Protein AF-K5X0T1-F1 (afdb_monomer_lite)

pLDDT: mean 80.77, std 14.79, range [37.81, 95.75]

Radius of gyration: 26.35 Å; chains: 1; bounding box: 49×52×93 Å

Organism: Agaricus bisporus var. burnettii (strain JB137-S8 / ATCC MYA-4627 / FGSC 10392) (NCBI:txid597362)

Foldseek 3Di:
DAFDKDKAKFWAFWDFDPPDDPVDPDPPTDTDIDIDIDIDFDKFADWDWDWDAPDPPDPVRTDIDIDQPPFWFKKKWFDDPDDLAQDLIDIDTDDPVCQPPPGIDIDTDRIDTQHRHHPPDPDLDLDADPLSCQLNSLSCCLRPPQRPDPPRPDNLNCPVPPVNSVVLNVLCVVPVPCSSVVSSVVSSCVSSCVRHVDDPDPDPPPDDDDPPDPPDDVVVCVVVVVVCVVCVVVVVVVVVD

Structure (mmCIF, N/CA/C/O backbone):
data_AF-K5X0T1-F1
#
_entry.id   AF-K5X0T1-F1
#
loop_
_atom_site.group_PDB
_atom_site.id
_atom_site.type_symbol
_atom_site.label_atom_id
_atom_site.label_alt_id
_atom_site.label_comp_id
_atom_site.label_asym_id
_atom_site.label_entity_id
_atom_site.label_seq_id
_atom_site.pdbx_PDB_ins_code
_atom_site.Cartn_x
_atom_site.Cartn_y
_atom_site.Cartn_z
_atom_site.occupancy
_atom_site.B_iso_or_equiv
_atom_site.auth_seq_id
_atom_site.auth_comp_id
_atom_site.auth_asym_id
_atom_site.auth_atom_id
_atom_site.pdbx_PDB_model_num
ATOM 1 N N . SER A 1 1 ? -2.721 -3.897 22.014 1.00 58.38 1 SER A N 1
ATOM 2 C CA . SER A 1 1 ? -3.205 -4.152 20.645 1.00 58.38 1 SER A CA 1
ATOM 3 C C . SER A 1 1 ? -2.016 -4.559 19.796 1.00 58.38 1 SER A C 1
ATOM 5 O O . SER A 1 1 ? -1.003 -3.870 19.855 1.00 58.38 1 SER A O 1
ATOM 7 N N . ASN A 1 2 ? -2.105 -5.685 19.087 1.00 79.19 2 ASN A N 1
ATOM 8 C CA . ASN A 1 2 ? -1.058 -6.154 18.178 1.00 79.19 2 ASN A CA 1
ATOM 9 C C . ASN A 1 2 ? -1.381 -5.627 16.779 1.00 79.19 2 ASN A C 1
ATOM 11 O O . ASN A 1 2 ? -2.339 -6.089 16.171 1.00 79.19 2 ASN A O 1
ATOM 15 N N . ILE A 1 3 ? -0.631 -4.636 16.300 1.00 89.19 3 ILE A N 1
ATOM 16 C CA . ILE A 1 3 ? -0.847 -4.010 14.988 1.00 89.19 3 ILE A CA 1
ATOM 17 C C . ILE A 1 3 ? -0.139 -4.834 13.911 1.00 89.19 3 ILE A C 1
ATOM 19 O O . ILE A 1 3 ? 1.010 -5.233 14.101 1.00 89.19 3 ILE A O 1
ATOM 23 N N . HIS A 1 4 ? -0.794 -5.052 12.771 1.00 89.12 4 HIS A N 1
ATOM 24 C CA . HIS A 1 4 ? -0.149 -5.671 11.619 1.00 89.12 4 HIS A CA 1
ATOM 25 C C . HIS A 1 4 ? 0.885 -4.722 11.000 1.00 89.12 4 HIS A C 1
ATOM 27 O O . HIS A 1 4 ? 0.549 -3.608 10.583 1.00 89.12 4 HIS A O 1
ATOM 33 N N . VAL A 1 5 ? 2.131 -5.188 10.893 1.00 90.69 5 VAL A N 1
ATOM 34 C CA . VAL A 1 5 ? 3.211 -4.507 10.172 1.00 90.69 5 VAL A CA 1
ATOM 35 C C . VAL A 1 5 ? 3.898 -5.516 9.259 1.00 90.69 5 VAL A C 1
ATOM 37 O O . VAL A 1 5 ? 4.372 -6.550 9.721 1.00 90.69 5 VAL A O 1
ATOM 40 N N . SER A 1 6 ? 3.973 -5.198 7.970 1.00 88.62 6 SER A N 1
ATOM 41 C CA . SER A 1 6 ? 4.730 -5.960 6.977 1.00 88.62 6 SER A CA 1
ATOM 42 C C . SER A 1 6 ? 5.966 -5.184 6.551 1.00 88.62 6 SER A C 1
ATOM 44 O O . SER A 1 6 ? 5.871 -3.997 6.239 1.00 88.62 6 SER A O 1
ATOM 46 N N . CYS A 1 7 ? 7.112 -5.858 6.511 1.00 89.50 7 CYS A N 1
ATOM 47 C CA . CYS A 1 7 ? 8.393 -5.257 6.160 1.00 89.50 7 CYS A CA 1
ATOM 48 C C . CYS A 1 7 ? 9.018 -5.966 4.961 1.00 89.50 7 CYS A C 1
ATOM 50 O O . CYS A 1 7 ? 8.904 -7.182 4.826 1.00 89.50 7 CYS A O 1
ATOM 52 N N . GLY A 1 8 ? 9.762 -5.227 4.145 1.00 86.75 8 GLY A N 1
ATOM 53 C CA . GLY A 1 8 ? 10.592 -5.833 3.112 1.00 86.75 8 GLY A CA 1
ATOM 54 C C . GLY A 1 8 ? 11.294 -4.826 2.214 1.00 86.75 8 GLY A C 1
ATOM 55 O O . GLY A 1 8 ? 11.051 -3.618 2.275 1.00 86.75 8 GLY A O 1
ATOM 56 N N . ALA A 1 9 ? 12.196 -5.348 1.387 1.00 87.69 9 ALA A N 1
ATOM 57 C CA . ALA A 1 9 ? 12.948 -4.562 0.422 1.00 87.69 9 ALA 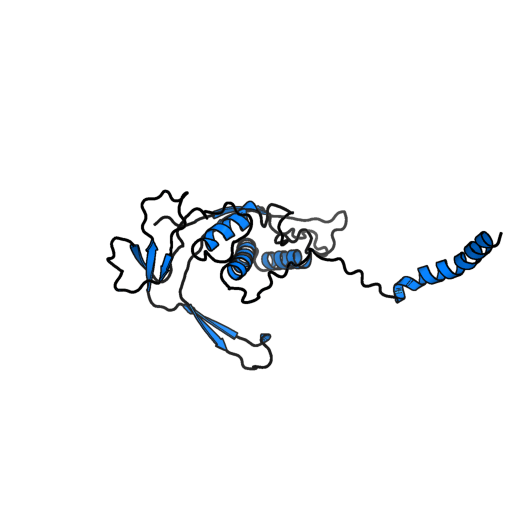A CA 1
ATOM 58 C C . ALA A 1 9 ? 12.151 -4.361 -0.874 1.00 87.69 9 ALA A C 1
ATOM 60 O O . ALA A 1 9 ? 11.362 -5.207 -1.296 1.00 87.69 9 ALA A O 1
ATOM 61 N N . PHE A 1 10 ? 12.361 -3.220 -1.514 1.00 86.88 10 PHE A N 1
ATOM 62 C CA . PHE A 1 10 ? 11.782 -2.816 -2.781 1.00 86.88 10 PHE A CA 1
ATOM 63 C C . PHE A 1 10 ? 12.899 -2.401 -3.721 1.00 86.88 10 PHE A C 1
ATOM 65 O O . PHE A 1 10 ? 13.607 -1.445 -3.421 1.00 86.88 10 PHE A O 1
ATOM 72 N N . LEU A 1 11 ? 13.037 -3.083 -4.853 1.00 87.69 11 LEU A N 1
ATOM 73 C CA . LEU A 1 11 ? 13.839 -2.562 -5.950 1.00 87.69 11 LEU A CA 1
ATOM 74 C C . LEU A 1 11 ? 12.947 -1.637 -6.780 1.00 87.69 11 LEU A C 1
ATOM 76 O O . LEU A 1 11 ? 11.946 -2.086 -7.338 1.00 87.69 11 LEU A O 1
ATOM 80 N N . GLY A 1 12 ? 13.280 -0.350 -6.808 1.00 88.44 12 GLY A N 1
ATOM 81 C CA . GLY A 1 12 ? 12.523 0.655 -7.543 1.00 88.44 12 GLY A CA 1
ATOM 82 C C . GLY A 1 12 ? 12.591 0.485 -9.068 1.00 88.44 12 GLY A C 1
ATOM 83 O O . GLY A 1 12 ? 13.411 -0.286 -9.583 1.00 88.44 12 GLY A O 1
ATOM 84 N N . PRO A 1 13 ? 11.744 1.215 -9.818 1.00 90.75 13 PRO A N 1
ATOM 85 C CA . PRO A 1 13 ? 11.809 1.207 -11.274 1.00 90.75 13 PRO A CA 1
ATOM 86 C C . PRO A 1 13 ? 13.174 1.730 -11.759 1.00 90.75 13 PRO A C 1
ATOM 88 O O . PRO A 1 13 ? 13.758 2.604 -11.113 1.00 90.75 13 PRO A O 1
ATOM 91 N N . PRO A 1 14 ? 13.697 1.222 -12.886 1.00 90.25 14 PRO A N 1
ATOM 92 C CA . PRO A 1 14 ? 14.941 1.722 -13.459 1.00 90.25 14 PRO A CA 1
ATOM 93 C C . PRO A 1 14 ? 14.752 3.146 -13.967 1.00 90.25 14 PRO A C 1
ATOM 95 O O . PRO A 1 14 ? 13.847 3.409 -14.753 1.00 90.25 14 PRO A O 1
ATOM 98 N N . LEU A 1 15 ? 15.615 4.057 -13.530 1.00 90.88 15 LEU A N 1
ATOM 99 C CA . LEU A 1 15 ? 15.639 5.446 -13.971 1.00 90.88 15 LEU A CA 1
ATOM 100 C C . LEU A 1 15 ? 16.815 5.667 -14.912 1.00 90.88 15 LEU A C 1
ATOM 102 O O . LEU A 1 15 ? 17.941 5.238 -14.635 1.00 90.88 15 LEU A O 1
ATOM 106 N N . ARG A 1 16 ? 16.550 6.350 -16.022 1.00 89.94 16 ARG A N 1
ATOM 107 C CA . ARG A 1 16 ? 17.576 6.717 -16.993 1.00 89.94 16 ARG A CA 1
ATOM 108 C C . ARG A 1 16 ? 18.466 7.813 -16.401 1.00 89.94 16 ARG A C 1
ATOM 110 O O . ARG A 1 16 ? 17.958 8.773 -15.831 1.00 89.94 16 ARG A O 1
ATOM 117 N N . THR A 1 17 ? 19.789 7.674 -16.516 1.00 90.19 17 THR A N 1
ATOM 118 C CA . THR A 1 17 ? 20.753 8.619 -15.899 1.00 90.19 17 THR A CA 1
ATOM 119 C C . THR A 1 17 ? 21.660 9.350 -16.886 1.00 90.19 17 THR A C 1
ATOM 121 O O . THR A 1 17 ? 22.347 10.289 -16.498 1.00 90.19 17 THR A O 1
ATOM 124 N N . ASP A 1 18 ? 21.661 8.959 -18.157 1.00 89.38 18 ASP A N 1
ATOM 125 C CA . ASP A 1 18 ? 22.456 9.581 -19.227 1.00 89.38 18 ASP A CA 1
ATOM 126 C C . ASP A 1 18 ? 21.664 10.610 -20.063 1.00 89.38 18 ASP A C 1
ATOM 128 O O . ASP A 1 18 ? 22.192 11.136 -21.039 1.00 89.38 18 ASP A O 1
ATOM 132 N N . GLY A 1 19 ? 20.410 10.900 -19.697 1.00 84.31 19 GLY A N 1
ATOM 133 C CA . GLY A 1 19 ? 19.535 11.827 -20.424 1.00 84.31 19 GLY A CA 1
ATOM 134 C C . GLY A 1 19 ? 18.948 11.279 -21.730 1.00 84.31 19 GLY A C 1
ATOM 135 O O . GLY A 1 19 ? 18.294 12.035 -22.445 1.00 84.31 19 GLY A O 1
ATOM 136 N N . GLY A 1 20 ? 19.170 9.998 -22.044 1.00 85.44 20 GLY A N 1
ATOM 137 C CA . GLY A 1 20 ? 18.526 9.317 -23.167 1.00 85.44 20 GLY A CA 1
ATOM 138 C C . GLY A 1 20 ? 17.026 9.090 -22.951 1.00 85.44 20 GLY A C 1
ATOM 139 O O . GLY A 1 20 ? 16.480 9.384 -21.887 1.00 85.44 20 GLY A O 1
ATOM 140 N N . ASP A 1 21 ? 16.361 8.538 -23.964 1.00 84.88 21 ASP A N 1
ATOM 141 C CA . ASP A 1 21 ? 14.945 8.184 -23.873 1.00 84.88 21 ASP A CA 1
ATOM 142 C C . ASP A 1 21 ? 14.734 7.059 -22.827 1.00 84.88 21 ASP A C 1
ATOM 144 O O . ASP A 1 21 ? 15.377 6.007 -22.926 1.00 84.88 21 ASP A O 1
ATOM 148 N N . PRO A 1 22 ? 13.860 7.243 -21.813 1.00 82.25 22 PRO A N 1
ATOM 149 C CA . PRO A 1 22 ? 13.489 6.190 -20.866 1.00 82.25 22 PRO A CA 1
ATOM 150 C C . PRO A 1 22 ? 12.803 4.963 -21.493 1.00 82.25 22 PRO A C 1
ATOM 152 O O . PRO A 1 22 ? 12.641 3.952 -20.807 1.00 82.25 22 PRO A O 1
ATOM 155 N N . GLU A 1 23 ? 12.377 5.031 -22.754 1.00 79.81 23 GLU A N 1
ATOM 156 C CA . GLU A 1 23 ? 11.800 3.902 -23.496 1.00 79.81 23 GLU A CA 1
ATOM 157 C C . GLU A 1 23 ? 12.841 3.145 -24.336 1.00 79.81 23 GLU A C 1
ATOM 159 O O . GLU A 1 23 ? 12.628 1.983 -24.689 1.00 79.81 23 GLU A O 1
ATOM 164 N N . ASP A 1 24 ? 13.997 3.755 -24.599 1.00 83.00 24 ASP A N 1
ATOM 165 C CA . ASP A 1 24 ? 15.075 3.136 -25.364 1.00 83.00 24 ASP A CA 1
ATOM 166 C C . ASP A 1 24 ? 15.959 2.262 -24.463 1.00 83.00 24 ASP A C 1
ATOM 168 O O . ASP A 1 24 ? 16.646 2.754 -23.571 1.00 83.00 24 ASP A O 1
ATOM 172 N N . LEU A 1 25 ? 15.984 0.952 -24.706 1.00 79.06 25 LEU A N 1
ATOM 173 C CA . LEU A 1 25 ? 16.819 -0.014 -23.976 1.00 79.06 25 LEU A CA 1
ATOM 174 C C . LEU A 1 25 ? 18.123 -0.363 -24.717 1.00 79.06 25 LEU A C 1
ATOM 176 O O . LEU A 1 25 ? 18.697 -1.425 -24.480 1.00 79.06 25 LEU A O 1
ATOM 180 N N . SER A 1 26 ? 18.582 0.509 -25.617 1.00 81.06 26 SER A N 1
ATOM 181 C CA . SER A 1 26 ? 19.802 0.332 -26.408 1.00 81.06 26 SER A CA 1
ATOM 182 C C . SER A 1 26 ? 21.044 -0.030 -25.581 1.00 81.06 26 SER A C 1
ATOM 184 O O . SER A 1 26 ? 21.221 0.376 -24.423 1.00 81.06 26 SER A O 1
ATOM 186 N N . GLU A 1 27 ? 21.939 -0.809 -26.194 1.00 78.12 27 GLU A N 1
ATOM 187 C CA . GLU A 1 27 ? 23.244 -1.130 -25.617 1.00 78.12 27 GLU A CA 1
ATOM 188 C C . GLU A 1 27 ? 24.053 0.151 -25.358 1.00 78.12 27 GLU A C 1
ATOM 190 O O . GLU A 1 27 ? 24.100 1.062 -26.181 1.00 78.12 27 GLU A O 1
ATOM 195 N N . GLY A 1 28 ? 24.692 0.227 -24.187 1.00 81.75 28 GLY A N 1
ATOM 196 C CA . GLY A 1 28 ? 25.427 1.418 -23.738 1.00 81.75 28 GLY A CA 1
ATOM 197 C C . GLY A 1 28 ? 24.602 2.402 -22.902 1.00 81.75 28 GLY A C 1
ATOM 198 O O . GLY A 1 28 ? 25.167 3.351 -22.354 1.00 81.75 28 GLY A O 1
ATOM 199 N N . SER A 1 29 ? 23.301 2.153 -22.743 1.00 87.81 29 SER A N 1
ATOM 200 C CA . SER A 1 29 ? 22.430 2.925 -21.861 1.00 87.81 29 SER A CA 1
ATOM 201 C C . SER A 1 29 ? 22.820 2.851 -20.382 1.00 87.81 29 SER A C 1
ATOM 203 O O . SER A 1 29 ? 23.222 1.801 -19.873 1.00 87.81 29 SER A O 1
ATOM 205 N N . ARG A 1 30 ? 22.677 3.972 -19.659 1.00 90.00 30 ARG A N 1
ATOM 206 C CA . ARG A 1 30 ? 22.948 4.033 -18.212 1.00 90.00 30 ARG A CA 1
ATOM 207 C C . ARG A 1 30 ? 21.679 4.166 -17.387 1.00 90.00 30 ARG A C 1
ATOM 209 O O . ARG A 1 30 ? 20.938 5.148 -17.486 1.00 90.00 30 ARG A O 1
ATOM 216 N N . TRP A 1 31 ? 21.512 3.221 -16.470 1.00 90.94 31 TRP A N 1
ATOM 217 C CA . TRP A 1 31 ? 20.348 3.109 -15.601 1.00 90.94 31 TRP A CA 1
ATOM 218 C C . TRP A 1 31 ? 20.754 3.071 -14.136 1.00 90.94 31 TRP A C 1
ATOM 220 O O . TRP A 1 31 ? 21.809 2.548 -13.778 1.00 90.94 31 TRP A O 1
ATOM 230 N N . ARG A 1 32 ? 19.881 3.598 -13.281 1.00 90.44 32 ARG A N 1
ATOM 231 C CA . ARG A 1 32 ? 19.983 3.500 -11.828 1.00 90.44 32 ARG A CA 1
ATOM 232 C C . ARG A 1 32 ? 18.709 2.880 -11.272 1.00 90.44 32 ARG A C 1
ATOM 234 O O . ARG A 1 32 ? 17.613 3.243 -11.685 1.00 90.44 32 ARG A O 1
ATOM 241 N N . GLN A 1 33 ? 18.864 1.988 -10.302 1.00 90.62 33 GLN A N 1
ATOM 242 C CA . GLN A 1 33 ? 17.771 1.482 -9.479 1.00 90.62 33 GLN A CA 1
ATOM 243 C C . GLN A 1 33 ? 18.150 1.603 -8.013 1.00 90.62 33 GLN A C 1
ATOM 245 O O . GLN A 1 33 ? 19.269 1.268 -7.628 1.00 90.62 33 GLN A O 1
ATOM 250 N N . ASP A 1 34 ? 17.200 2.059 -7.207 1.00 90.00 34 ASP A N 1
ATOM 251 C CA . ASP A 1 34 ? 17.380 2.208 -5.771 1.00 90.00 34 ASP A CA 1
ATOM 252 C C . ASP A 1 34 ? 16.681 1.069 -5.022 1.00 90.00 34 ASP A C 1
ATOM 254 O O . ASP A 1 34 ? 15.599 0.611 -5.408 1.00 90.00 34 ASP A O 1
ATOM 258 N N . ILE A 1 35 ? 17.307 0.615 -3.935 1.00 90.12 35 ILE A N 1
ATOM 259 C CA . ILE A 1 35 ? 16.726 -0.362 -3.014 1.00 90.12 35 ILE A CA 1
ATOM 260 C C . ILE A 1 35 ? 16.177 0.387 -1.800 1.00 90.12 35 ILE A C 1
ATOM 262 O O . ILE A 1 35 ? 16.917 1.064 -1.091 1.00 90.12 35 ILE A O 1
ATOM 266 N N . HIS A 1 36 ? 14.885 0.217 -1.529 1.00 89.06 36 HIS A N 1
ATOM 267 C CA . HIS A 1 36 ? 14.195 0.816 -0.390 1.00 89.06 36 HIS A CA 1
ATOM 268 C C . HIS A 1 36 ? 13.707 -0.261 0.568 1.00 89.06 36 HIS A C 1
ATOM 270 O O . HIS A 1 36 ? 13.031 -1.199 0.156 1.00 89.06 36 HIS A O 1
ATOM 276 N N . VAL A 1 37 ? 14.003 -0.119 1.856 1.00 90.19 37 VAL A N 1
ATOM 277 C CA . VAL A 1 37 ? 13.429 -0.979 2.897 1.00 90.19 37 VAL A CA 1
ATOM 278 C C . VAL A 1 37 ? 12.236 -0.254 3.503 1.00 90.19 37 VAL A C 1
ATOM 280 O O . VAL A 1 37 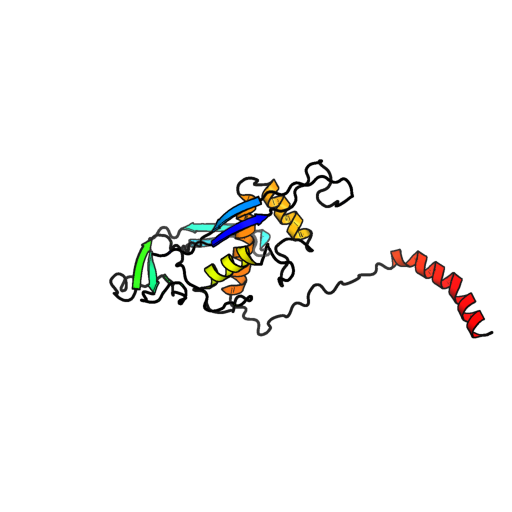? 12.374 0.860 4.007 1.00 90.19 37 VAL A O 1
ATOM 283 N N . CYS A 1 38 ? 11.059 -0.869 3.427 1.00 88.69 38 CYS A N 1
ATOM 284 C CA . CYS A 1 38 ? 9.806 -0.270 3.875 1.00 88.69 38 CYS A CA 1
ATOM 285 C C . CYS A 1 38 ? 9.152 -1.118 4.967 1.00 88.69 38 CYS A C 1
ATOM 287 O O . CYS A 1 38 ? 9.294 -2.341 4.984 1.00 88.69 38 CYS A O 1
ATOM 289 N N . ALA A 1 39 ? 8.412 -0.446 5.848 1.00 91.38 39 ALA A N 1
ATOM 290 C CA . ALA A 1 39 ? 7.472 -1.048 6.782 1.00 91.38 39 ALA A CA 1
ATOM 291 C C . ALA A 1 39 ? 6.089 -0.450 6.510 1.00 91.38 39 ALA A C 1
ATOM 293 O O . ALA A 1 39 ? 5.930 0.772 6.478 1.00 91.38 39 ALA A O 1
ATOM 294 N N . SER A 1 40 ? 5.097 -1.305 6.297 1.00 92.44 40 SER A N 1
ATOM 295 C CA . SER A 1 40 ? 3.737 -0.911 5.945 1.00 92.44 40 SER A CA 1
ATOM 296 C C . SER A 1 40 ? 2.741 -1.454 6.953 1.00 92.44 40 SER A C 1
ATOM 298 O O . SER A 1 40 ? 2.850 -2.586 7.419 1.00 92.44 40 SER A O 1
ATOM 300 N N . THR A 1 41 ? 1.735 -0.643 7.252 1.00 93.00 41 THR A N 1
ATOM 301 C CA . THR A 1 41 ? 0.585 -1.010 8.075 1.00 93.00 41 THR A CA 1
ATOM 302 C C . THR A 1 41 ? -0.679 -0.456 7.431 1.00 93.00 41 THR A C 1
ATOM 304 O O . THR A 1 41 ? -0.612 0.411 6.556 1.00 93.00 41 THR A O 1
ATOM 307 N N . THR A 1 42 ? -1.835 -0.940 7.868 1.00 93.25 42 THR A N 1
ATOM 308 C CA . THR A 1 42 ? -3.128 -0.460 7.387 1.00 93.25 42 THR A CA 1
ATOM 309 C C . THR A 1 42 ? -3.861 0.237 8.520 1.00 93.25 42 THR A C 1
ATOM 311 O O . THR A 1 42 ? -4.006 -0.310 9.614 1.00 93.25 42 THR A O 1
ATOM 314 N N . ARG A 1 43 ? -4.347 1.449 8.244 1.00 93.75 43 ARG A N 1
ATOM 315 C CA . ARG A 1 43 ? -5.207 2.217 9.144 1.00 93.75 43 ARG A CA 1
ATOM 316 C C . ARG A 1 43 ? -6.588 2.363 8.516 1.00 93.75 43 ARG A C 1
ATOM 318 O O . ARG A 1 43 ? -6.718 2.947 7.444 1.00 93.75 43 ARG A O 1
ATOM 325 N N . SER A 1 44 ? -7.611 1.872 9.202 1.00 91.88 44 SER A N 1
ATOM 326 C CA . SER A 1 44 ? -9.008 2.146 8.878 1.00 91.88 44 SER A CA 1
ATOM 327 C C . SER A 1 44 ? -9.428 3.498 9.450 1.00 91.88 44 SER A C 1
ATOM 329 O O . SER A 1 44 ? -9.023 3.875 10.551 1.00 91.88 44 SER A O 1
ATOM 331 N N . SER A 1 45 ? -10.223 4.250 8.695 1.00 92.25 45 SER A N 1
ATOM 332 C CA . SER A 1 45 ? -10.799 5.525 9.128 1.00 92.25 45 SER A CA 1
ATOM 333 C C . SER A 1 45 ? -12.124 5.768 8.416 1.00 92.25 45 SER A C 1
ATOM 335 O O . SER A 1 45 ? -12.352 5.235 7.330 1.00 92.25 45 SER A O 1
ATOM 337 N N . ILE A 1 46 ? -12.992 6.578 9.021 1.00 89.62 46 ILE A N 1
ATOM 338 C CA . ILE A 1 46 ? -14.271 6.961 8.420 1.00 89.62 46 ILE A CA 1
ATOM 339 C C . ILE A 1 46 ? -14.125 8.350 7.807 1.00 89.62 46 ILE A C 1
ATOM 341 O O . ILE A 1 46 ? -13.693 9.302 8.463 1.00 89.62 46 ILE A O 1
ATOM 345 N N . GLN A 1 47 ? -14.488 8.461 6.534 1.00 89.44 47 GLN A N 1
ATOM 346 C CA . GLN A 1 47 ? -14.420 9.703 5.775 1.00 89.44 47 GLN A CA 1
ATOM 347 C C . GLN A 1 47 ? -15.733 9.933 5.037 1.00 89.44 47 GLN A C 1
ATOM 349 O O . GLN A 1 47 ? -16.325 9.001 4.496 1.00 89.44 47 GLN A O 1
ATOM 354 N N . THR A 1 48 ? -16.150 11.193 4.972 1.00 88.94 48 THR A N 1
ATOM 355 C CA . THR A 1 48 ? -17.222 11.635 4.086 1.00 88.94 48 THR A CA 1
ATOM 356 C C . THR A 1 48 ? -16.600 12.036 2.758 1.00 88.94 48 THR A C 1
ATOM 358 O O . THR A 1 48 ? -15.752 12.933 2.704 1.00 88.94 48 THR A O 1
ATOM 361 N N . ILE A 1 49 ? -17.014 11.362 1.686 1.00 90.25 49 ILE A N 1
ATOM 362 C CA . ILE A 1 49 ? -16.591 11.669 0.321 1.00 90.25 49 ILE A CA 1
ATOM 363 C C . ILE A 1 49 ? -17.729 12.420 -0.363 1.00 90.25 49 ILE A C 1
ATOM 365 O O . ILE A 1 49 ? -18.843 11.915 -0.474 1.00 90.25 49 ILE A O 1
ATOM 369 N N . THR A 1 50 ? -17.450 13.638 -0.812 1.00 89.88 50 THR A N 1
ATOM 370 C CA . THR A 1 50 ? -18.377 14.448 -1.599 1.00 89.88 50 THR A CA 1
ATOM 371 C C . THR A 1 50 ? -17.921 14.449 -3.045 1.00 89.88 50 THR A C 1
ATOM 373 O O . THR A 1 50 ? -16.804 14.868 -3.354 1.00 89.88 50 THR A O 1
ATOM 376 N N . PHE A 1 51 ? -18.809 13.990 -3.917 1.00 90.06 51 PHE A N 1
ATOM 377 C CA . PHE A 1 51 ? -18.639 14.017 -5.358 1.00 90.06 51 PHE A CA 1
ATOM 378 C C . PHE A 1 51 ? -19.348 15.255 -5.900 1.00 90.06 51 PHE A C 1
ATOM 380 O O . PHE A 1 51 ? -20.537 15.445 -5.644 1.00 90.06 51 PHE A O 1
ATOM 387 N N . SER A 1 52 ? -18.633 16.108 -6.624 1.00 89.06 52 SER A N 1
ATOM 388 C CA . SER A 1 52 ? -19.222 17.252 -7.317 1.00 89.06 52 SER A CA 1
ATOM 389 C C . SER A 1 52 ? -18.796 17.248 -8.776 1.00 89.06 52 SER A C 1
ATOM 391 O O . SER A 1 52 ? -17.640 16.992 -9.093 1.00 89.06 52 SER A O 1
ATOM 393 N N . SER A 1 53 ? -19.730 17.517 -9.682 1.00 87.19 53 SER A N 1
ATOM 394 C CA . SER A 1 53 ? -19.413 17.709 -11.093 1.00 87.19 53 SER A CA 1
ATOM 395 C C . SER A 1 53 ? -20.203 18.884 -11.639 1.00 87.19 53 SER A C 1
ATOM 397 O O . SER A 1 53 ? -21.373 19.059 -11.305 1.00 87.19 53 SER A O 1
ATOM 399 N N . ASN A 1 54 ? -19.548 19.670 -12.489 1.00 82.94 54 ASN A N 1
ATOM 400 C CA . ASN A 1 54 ? -20.198 20.726 -13.265 1.00 82.94 54 ASN A CA 1
ATOM 401 C C . ASN A 1 54 ? -20.810 20.179 -14.564 1.00 82.94 54 ASN A C 1
ATOM 403 O O . ASN A 1 54 ? -21.555 20.885 -15.233 1.00 82.94 54 ASN A O 1
ATOM 407 N N . ASP A 1 55 ? -20.471 18.941 -14.922 1.00 79.56 55 ASP A N 1
ATOM 408 C CA . ASP A 1 55 ? -20.889 18.275 -16.146 1.00 79.56 55 ASP A CA 1
ATOM 409 C C . ASP A 1 55 ? -21.124 16.788 -15.856 1.00 79.56 55 ASP A C 1
ATOM 411 O O . ASP A 1 55 ? -20.223 16.062 -15.433 1.00 79.56 55 ASP A O 1
ATOM 415 N N . LEU A 1 56 ? -22.359 16.334 -16.042 1.00 75.81 56 LEU A N 1
ATOM 416 C CA . LEU A 1 56 ? -22.756 14.950 -15.776 1.00 75.81 56 LEU A CA 1
ATOM 417 C C . LEU A 1 56 ? -22.410 14.004 -16.935 1.00 75.81 56 LEU A C 1
ATOM 419 O O . LEU A 1 56 ? -22.550 12.794 -16.782 1.00 75.81 56 LEU A O 1
ATOM 423 N N . SER A 1 57 ? -21.972 14.532 -18.083 1.00 79.31 57 SER A N 1
ATOM 424 C CA . SER A 1 57 ? -21.696 13.737 -19.283 1.00 79.31 57 SER A CA 1
ATOM 425 C C . SER A 1 57 ? -20.324 13.055 -19.273 1.00 79.31 57 SER A C 1
ATOM 427 O O . SER A 1 57 ? -20.130 12.078 -19.995 1.00 79.31 57 SER A O 1
ATOM 429 N N . ASN A 1 58 ? -19.381 13.517 -18.440 1.00 74.12 58 ASN A N 1
ATOM 430 C CA . ASN A 1 58 ? -18.031 12.959 -18.368 1.00 74.12 58 ASN A CA 1
ATOM 431 C C . ASN A 1 58 ? -17.510 12.872 -16.922 1.00 74.12 58 ASN A C 1
ATOM 433 O O . ASN A 1 58 ? -17.457 13.860 -16.189 1.00 74.12 58 ASN A O 1
ATOM 437 N N . ILE A 1 59 ? -17.039 11.682 -16.539 1.00 78.75 59 ILE A N 1
ATOM 438 C CA . ILE A 1 59 ? -16.455 11.401 -15.222 1.00 78.75 59 ILE A CA 1
ATOM 439 C C . ILE A 1 59 ? -15.124 12.129 -14.978 1.00 78.75 59 ILE A C 1
ATOM 441 O O . ILE A 1 59 ? -14.734 12.320 -13.831 1.00 78.75 59 ILE A O 1
ATOM 445 N N . GLN A 1 60 ? -14.435 12.587 -16.028 1.00 78.25 60 GLN A N 1
ATOM 446 C CA . GLN A 1 60 ? -13.189 13.354 -15.904 1.00 78.25 60 GLN A CA 1
ATOM 447 C C . GLN A 1 60 ? -13.386 14.695 -15.179 1.00 78.25 60 GLN A C 1
ATOM 449 O O . GLN A 1 60 ? -12.452 15.199 -14.562 1.00 78.25 60 GLN A O 1
ATOM 454 N N . ASN A 1 61 ? -14.605 15.246 -15.201 1.00 79.44 61 ASN A N 1
ATOM 455 C CA . ASN A 1 61 ? -14.949 16.489 -14.508 1.00 79.44 61 ASN A CA 1
ATOM 456 C C . ASN A 1 61 ? -15.403 16.269 -13.052 1.00 79.44 61 ASN A C 1
ATOM 458 O O . ASN A 1 61 ? -15.735 17.233 -12.355 1.00 79.44 61 ASN A O 1
ATOM 462 N N . LEU A 1 62 ? -15.394 15.018 -12.576 1.00 85.62 62 LEU A N 1
ATOM 463 C CA . LEU A 1 62 ? -15.765 14.659 -11.214 1.00 85.62 62 LEU A CA 1
ATOM 464 C C . LEU A 1 62 ? -14.694 15.131 -10.225 1.00 85.62 62 LEU A C 1
ATOM 466 O O . LEU A 1 62 ? -13.573 14.625 -10.175 1.00 85.62 62 LEU A O 1
ATOM 470 N N . ARG A 1 63 ? -15.060 16.087 -9.381 1.00 85.81 63 ARG A N 1
ATOM 471 C CA . ARG A 1 63 ? -14.250 16.550 -8.259 1.00 85.81 63 ARG A CA 1
ATOM 472 C C . ARG A 1 63 ? -14.611 15.746 -7.020 1.00 85.81 63 ARG A C 1
ATOM 474 O O . ARG A 1 63 ? -15.778 15.632 -6.649 1.00 85.81 63 ARG A O 1
ATOM 481 N N . LEU A 1 64 ? -13.589 15.210 -6.360 1.00 88.00 64 LEU A N 1
ATOM 482 C CA . LEU A 1 64 ? -13.734 14.515 -5.087 1.00 88.00 64 LEU A CA 1
ATOM 483 C C . LEU A 1 64 ? -13.206 15.395 -3.959 1.00 88.00 64 LEU A C 1
ATOM 485 O O . LEU A 1 64 ? -12.040 15.783 -3.957 1.00 88.00 64 LEU A O 1
ATOM 489 N N . SER A 1 65 ? -14.048 15.663 -2.966 1.00 89.19 65 SER A N 1
ATOM 490 C CA . SER A 1 65 ? -13.626 16.236 -1.689 1.00 89.19 65 SER A CA 1
ATOM 491 C C . SER A 1 65 ? -13.753 15.177 -0.605 1.00 89.19 65 SER A C 1
ATOM 493 O O . SER A 1 65 ? -14.795 14.537 -0.476 1.00 89.19 65 SER A O 1
ATOM 495 N N . ARG A 1 66 ? -12.686 14.973 0.169 1.00 88.06 66 ARG A N 1
ATOM 496 C CA . ARG A 1 66 ? -12.675 14.045 1.303 1.00 88.06 66 ARG A CA 1
ATOM 497 C C . ARG A 1 66 ? -12.579 14.849 2.584 1.00 88.06 66 ARG A C 1
ATOM 499 O O . ARG A 1 66 ? -11.674 15.668 2.728 1.00 88.06 66 ARG A O 1
ATOM 506 N N . LYS A 1 67 ? -13.491 14.598 3.516 1.00 86.19 67 LYS A N 1
ATOM 507 C CA . LYS A 1 67 ? -13.443 15.163 4.863 1.00 86.19 67 LYS A CA 1
ATOM 508 C C . LYS A 1 67 ? -13.382 14.016 5.867 1.00 86.19 67 LYS A C 1
ATOM 510 O O . LYS A 1 67 ? -14.221 13.116 5.776 1.00 86.19 67 LYS A O 1
ATOM 515 N N . PRO A 1 68 ? -12.416 14.007 6.805 1.00 80.75 68 PRO A N 1
ATOM 516 C CA . PRO A 1 68 ? -12.484 13.109 7.950 1.00 80.75 68 PRO A CA 1
ATOM 517 C C . PRO A 1 68 ? -13.845 13.276 8.621 1.00 80.75 68 PRO A C 1
ATOM 519 O O . PRO A 1 68 ? -14.348 14.397 8.699 1.00 80.75 68 PRO A O 1
ATOM 522 N N . ALA A 1 69 ? -14.442 12.187 9.108 1.00 74.69 69 ALA A N 1
ATOM 523 C CA . ALA A 1 69 ? -15.736 12.277 9.782 1.00 74.69 69 ALA A CA 1
ATOM 524 C C . ALA A 1 69 ? -15.694 13.186 11.028 1.00 74.69 69 ALA A C 1
ATOM 526 O O . ALA A 1 69 ? -16.746 13.579 11.517 1.00 74.69 69 ALA A O 1
ATOM 527 N N . GLY A 1 70 ? -14.497 13.519 11.537 1.00 71.19 70 GLY A N 1
ATOM 528 C CA . GLY A 1 70 ? -14.284 14.466 12.640 1.00 71.19 70 GLY A CA 1
ATOM 529 C C . GLY A 1 70 ? -14.847 13.995 13.981 1.00 71.19 70 GLY A C 1
ATOM 530 O O . GLY A 1 70 ? -14.775 14.719 14.966 1.00 71.19 70 GLY A O 1
ATOM 531 N N . GLN A 1 71 ? -15.406 12.787 14.012 1.00 77.69 71 GLN A N 1
ATOM 532 C CA . GLN A 1 71 ? -15.978 12.151 15.182 1.00 77.69 71 GLN A CA 1
ATOM 533 C C . GLN A 1 71 ? -15.144 10.926 15.534 1.00 77.69 71 GLN A C 1
ATOM 535 O O . GLN A 1 71 ? -14.802 10.107 14.673 1.00 77.69 71 GLN A O 1
ATOM 540 N N . THR A 1 72 ? -14.831 10.796 16.817 1.00 88.00 72 THR A N 1
ATOM 541 C CA . THR A 1 72 ? -14.331 9.543 17.361 1.00 88.00 72 THR A CA 1
ATOM 542 C C . THR A 1 72 ? -15.455 8.517 17.291 1.00 88.00 72 THR A C 1
ATOM 544 O O . THR A 1 72 ? -16.600 8.795 17.643 1.00 88.00 72 THR A O 1
ATOM 547 N N . VAL A 1 73 ? -15.140 7.323 16.798 1.00 92.44 73 VAL A N 1
ATOM 548 C CA . VAL A 1 73 ? -16.083 6.201 16.784 1.00 92.44 73 VAL A CA 1
ATOM 549 C C . VAL A 1 73 ? -15.541 5.079 17.644 1.00 92.44 73 VAL A C 1
ATOM 551 O O . VAL A 1 73 ? -14.333 4.999 17.887 1.00 92.44 73 VAL A O 1
ATOM 554 N N . LEU A 1 74 ? -16.442 4.218 18.106 1.00 95.38 74 LEU A N 1
ATOM 555 C CA . LEU A 1 74 ? -16.064 3.009 18.807 1.00 95.38 74 LEU A CA 1
ATOM 556 C C . LEU A 1 74 ? -15.651 1.937 17.792 1.00 95.38 74 LEU A C 1
ATOM 558 O O . LEU A 1 74 ? -16.448 1.474 16.970 1.00 95.38 74 LEU A O 1
ATOM 562 N N . TRP A 1 75 ? -14.379 1.568 17.838 1.00 95.19 75 TRP A N 1
ATOM 563 C CA . TRP A 1 75 ? -13.822 0.451 17.091 1.00 95.19 75 TRP A CA 1
ATOM 564 C C . TRP A 1 75 ? -13.769 -0.778 17.986 1.00 95.19 75 TRP A C 1
ATOM 566 O O . TRP A 1 75 ? -13.389 -0.673 19.149 1.00 95.19 75 TRP A O 1
ATOM 576 N N . GLY A 1 76 ? -14.118 -1.933 17.434 1.00 94.19 76 GLY A N 1
ATOM 577 C CA . GLY A 1 76 ? -13.977 -3.229 18.077 1.00 94.19 76 GLY A CA 1
ATOM 578 C C . GLY A 1 76 ? -12.951 -4.081 17.352 1.00 94.19 76 GLY A C 1
ATOM 579 O O . GLY A 1 76 ? -12.892 -4.075 16.120 1.00 94.19 76 GLY A O 1
ATOM 580 N N . ILE A 1 77 ? -12.165 -4.820 18.126 1.00 92.38 77 ILE A N 1
ATOM 581 C CA . ILE A 1 77 ? -11.396 -5.970 17.659 1.00 92.38 77 ILE A CA 1
ATOM 582 C C . ILE A 1 77 ? -11.866 -7.174 18.472 1.00 92.38 77 ILE A C 1
ATOM 584 O O . ILE A 1 77 ? -11.989 -7.086 19.695 1.00 92.38 77 ILE A O 1
ATOM 588 N N . GLU A 1 78 ? -12.132 -8.280 17.794 1.00 88.81 78 GLU A N 1
ATOM 589 C CA . GLU A 1 78 ? -12.432 -9.568 18.410 1.00 88.81 78 GLU A CA 1
ATOM 590 C C . GLU A 1 78 ? -11.360 -9.936 19.446 1.00 88.81 78 GLU A C 1
ATOM 592 O O . GLU A 1 78 ? -10.158 -9.786 19.204 1.00 88.81 78 GLU A O 1
ATOM 597 N N . LYS A 1 79 ? -11.794 -10.375 20.629 1.00 88.88 79 LYS A N 1
ATOM 598 C CA . LYS A 1 79 ? -10.891 -10.746 21.716 1.00 88.88 79 LYS A CA 1
ATOM 599 C C . LYS A 1 79 ? -10.906 -12.251 21.894 1.00 88.88 79 LYS A C 1
ATOM 601 O O . LYS A 1 79 ? -11.849 -12.819 22.427 1.00 88.88 79 LYS A O 1
ATOM 606 N N . GLU A 1 80 ? -9.787 -12.856 21.538 1.00 83.31 80 GLU A N 1
ATOM 607 C CA . GLU A 1 80 ? -9.592 -14.298 21.592 1.00 83.31 80 GLU A CA 1
ATOM 608 C C . GLU A 1 80 ? -8.294 -14.657 22.314 1.00 83.31 80 GLU A C 1
ATOM 610 O O . GLU A 1 80 ? -7.366 -13.848 22.404 1.00 83.31 80 GLU A O 1
ATOM 615 N N . ASN A 1 81 ? -8.211 -15.890 22.822 1.00 82.75 81 ASN A N 1
ATOM 616 C CA . ASN A 1 81 ? -7.016 -16.400 23.510 1.00 82.75 81 ASN A CA 1
ATOM 617 C C . ASN A 1 81 ? -6.144 -17.298 22.611 1.00 82.75 81 ASN A C 1
ATOM 619 O O . ASN A 1 81 ? -5.452 -18.205 23.079 1.00 82.75 81 ASN A O 1
ATOM 623 N N . PHE A 1 82 ? -6.191 -17.064 21.300 1.00 79.38 82 PHE A N 1
ATOM 624 C CA . PHE A 1 82 ? -5.359 -17.762 20.326 1.00 79.38 82 PHE A CA 1
ATOM 625 C C . PHE A 1 82 ? -4.050 -17.014 20.063 1.00 79.38 82 PHE A C 1
ATOM 627 O O . PHE A 1 82 ? -3.922 -15.804 20.253 1.00 79.38 82 PHE A O 1
ATOM 634 N N . LYS A 1 83 ? -3.039 -17.749 19.593 1.00 78.25 83 LYS A N 1
ATOM 635 C CA . LYS A 1 83 ? -1.809 -17.132 19.084 1.00 78.25 83 LYS A CA 1
ATOM 636 C C . LYS A 1 83 ? -2.141 -16.373 17.798 1.00 78.25 83 LYS A C 1
ATOM 638 O O . LYS A 1 83 ? -2.866 -16.900 16.965 1.00 78.25 83 LYS A O 1
ATOM 643 N N . ILE A 1 84 ? -1.508 -15.215 17.585 1.00 74.06 84 ILE A N 1
ATOM 644 C CA . ILE A 1 84 ? -1.649 -14.393 16.361 1.00 74.06 84 ILE A CA 1
ATOM 645 C C . ILE A 1 84 ? -1.485 -15.237 15.087 1.00 74.06 84 ILE A C 1
ATOM 647 O O . ILE A 1 84 ? -2.207 -15.062 14.121 1.00 74.06 84 ILE A O 1
ATOM 651 N N . ARG A 1 85 ? -0.579 -16.225 15.109 1.00 69.38 85 ARG A N 1
ATOM 652 C CA . ARG A 1 85 ? -0.342 -17.156 13.994 1.00 69.38 85 ARG A CA 1
ATOM 653 C C . ARG A 1 85 ? -1.501 -18.106 13.662 1.00 69.38 85 ARG A C 1
ATOM 655 O O . ARG A 1 85 ? -1.340 -18.918 12.757 1.00 69.38 85 ARG A O 1
ATOM 662 N N . SER A 1 86 ? -2.589 -18.090 14.412 1.00 68.62 86 SER A N 1
ATOM 663 C CA . SER A 1 86 ? -3.658 -19.088 14.334 1.00 68.62 86 SER A CA 1
ATOM 664 C C . SER A 1 86 ? -5.041 -18.458 14.204 1.00 68.62 86 SER A C 1
ATOM 666 O O . SER A 1 86 ? -6.024 -19.181 14.324 1.00 68.62 86 SER A O 1
ATOM 668 N N . ILE A 1 87 ? -5.120 -17.140 14.003 1.00 74.50 87 ILE A N 1
ATOM 669 C CA . ILE A 1 87 ? -6.388 -16.421 13.959 1.00 74.50 87 ILE A CA 1
ATOM 670 C C . ILE A 1 87 ? -6.339 -15.232 13.003 1.00 74.50 87 ILE A C 1
ATOM 672 O O . ILE A 1 87 ? -5.334 -14.524 12.922 1.00 74.50 87 ILE A O 1
ATOM 676 N N . ASP A 1 88 ? -7.470 -15.001 12.349 1.00 78.88 88 ASP A N 1
ATOM 677 C CA . ASP A 1 88 ? -7.799 -13.777 11.637 1.00 78.88 88 ASP A CA 1
ATOM 678 C C . ASP A 1 88 ? -8.862 -13.029 12.443 1.00 78.88 88 ASP A C 1
ATOM 680 O O . ASP A 1 88 ? -10.031 -13.402 12.436 1.00 78.88 88 ASP A O 1
ATOM 684 N N . LEU A 1 89 ? -8.448 -12.004 13.191 1.00 83.50 89 LEU A N 1
ATOM 685 C CA . LEU A 1 89 ? -9.352 -11.296 14.099 1.00 83.50 89 LEU A CA 1
ATOM 686 C C . LEU A 1 89 ? -10.355 -10.448 13.320 1.00 83.50 89 LEU A C 1
ATOM 688 O O . LEU A 1 89 ? -9.966 -9.641 12.467 1.00 83.50 89 LEU A O 1
ATOM 692 N N . MET A 1 90 ? -11.635 -10.551 13.672 1.00 86.81 90 MET A N 1
ATOM 693 C CA . MET A 1 90 ? -12.626 -9.599 13.185 1.00 86.81 90 MET A CA 1
ATOM 694 C C . MET A 1 90 ? -12.377 -8.215 13.789 1.00 86.81 90 MET A C 1
ATOM 696 O O . MET A 1 90 ? -12.039 -8.059 14.963 1.00 86.81 90 MET A O 1
ATOM 700 N N . TRP A 1 91 ? -12.557 -7.181 12.977 1.00 91.25 91 TRP A N 1
ATOM 701 C CA . TRP A 1 91 ? -12.418 -5.796 13.406 1.00 91.25 91 TRP A CA 1
ATOM 702 C C . TRP A 1 91 ? -13.395 -4.907 12.647 1.00 91.25 91 TRP A C 1
ATOM 704 O O . TRP A 1 91 ? -13.803 -5.210 11.526 1.00 91.25 91 TRP A O 1
ATOM 714 N N . GLY A 1 92 ? -13.771 -3.783 13.248 1.00 92.38 92 GLY A N 1
ATOM 715 C CA . GLY A 1 92 ? -14.672 -2.840 12.600 1.00 92.38 92 GLY A CA 1
ATOM 716 C C . GLY A 1 92 ? -15.269 -1.825 13.555 1.00 92.38 92 GLY A C 1
ATOM 717 O O . GLY A 1 92 ? -14.925 -1.767 14.733 1.00 92.38 92 GLY A O 1
ATOM 718 N N . ARG A 1 93 ? -16.173 -0.999 13.027 1.00 93.44 93 ARG A N 1
ATOM 719 C CA . ARG A 1 93 ? -17.000 -0.125 13.858 1.00 93.44 93 ARG A CA 1
ATOM 720 C C . ARG A 1 93 ? -18.024 -0.977 14.603 1.00 93.44 93 ARG A C 1
ATOM 722 O O . ARG A 1 93 ? -18.684 -1.810 13.987 1.00 93.44 93 ARG A O 1
ATOM 729 N N . ILE A 1 94 ? -18.187 -0.710 15.890 1.00 94.44 94 ILE A N 1
ATOM 730 C CA . ILE A 1 94 ? -19.203 -1.339 16.737 1.00 94.44 94 ILE A CA 1
ATOM 731 C C . ILE A 1 94 ? -20.145 -0.276 17.314 1.00 94.44 94 ILE A C 1
ATOM 733 O O . ILE A 1 94 ? -19.863 0.922 17.253 1.00 94.44 94 ILE A O 1
ATOM 737 N N . ASP A 1 95 ? -21.295 -0.717 17.817 1.00 94.69 95 ASP A N 1
ATOM 738 C CA . ASP A 1 95 ? -22.247 0.152 18.514 1.00 94.69 95 ASP A CA 1
ATOM 739 C C . ASP A 1 95 ? -21.710 0.553 19.898 1.00 94.69 95 ASP A C 1
ATOM 741 O O . ASP A 1 95 ? -21.065 -0.259 20.565 1.00 94.69 95 ASP A O 1
ATOM 745 N N . ASP A 1 96 ? -22.004 1.780 20.339 1.00 95.12 96 ASP A N 1
ATOM 746 C CA . ASP A 1 96 ? -21.496 2.348 21.595 1.00 95.12 96 ASP A CA 1
ATOM 747 C C . ASP A 1 96 ? -21.850 1.503 22.831 1.00 95.12 96 ASP A C 1
ATOM 749 O O . ASP A 1 96 ? -21.111 1.508 23.815 1.00 95.12 96 ASP A O 1
ATOM 753 N N . ARG A 1 97 ? -22.932 0.713 22.779 1.00 95.75 97 ARG A N 1
ATOM 754 C CA . ARG A 1 97 ? -23.332 -0.184 23.878 1.00 95.75 97 ARG A CA 1
ATOM 755 C C . ARG A 1 97 ? -22.311 -1.281 24.202 1.00 95.75 97 ARG A C 1
ATOM 757 O O . ARG A 1 97 ? -22.365 -1.847 25.289 1.00 95.75 97 ARG A O 1
ATOM 764 N N . TYR A 1 98 ? -21.404 -1.590 23.275 1.00 95.25 98 TYR A N 1
ATOM 765 C CA . TYR A 1 98 ? -20.395 -2.642 23.425 1.00 95.25 98 TYR A CA 1
ATOM 766 C C . TYR A 1 98 ? -19.055 -2.136 23.975 1.00 95.25 98 TYR A C 1
ATOM 768 O O . TYR A 1 98 ? -18.094 -2.897 24.038 1.00 95.25 98 TYR A O 1
ATOM 776 N N . GLU A 1 99 ? -18.962 -0.870 24.393 1.00 94.88 99 GLU A N 1
ATOM 777 C CA . GLU A 1 99 ? -17.710 -0.282 24.893 1.00 94.88 99 GLU A CA 1
ATOM 778 C C . GLU A 1 99 ? -17.111 -1.042 26.084 1.00 94.88 99 GLU A C 1
ATOM 780 O O . GLU A 1 99 ? -15.894 -1.173 26.183 1.00 94.88 99 GLU A O 1
ATOM 785 N N . ASN A 1 100 ? -17.965 -1.589 26.952 1.00 94.88 100 ASN A N 1
ATOM 786 C CA . ASN A 1 100 ? -17.561 -2.342 28.141 1.00 94.88 100 ASN A CA 1
ATOM 787 C C . ASN A 1 100 ? -17.775 -3.859 27.994 1.00 94.88 100 ASN A C 1
ATOM 789 O O . ASN A 1 100 ? -17.798 -4.576 28.997 1.00 94.88 100 ASN A O 1
ATOM 793 N N . ASP A 1 101 ? -17.971 -4.356 26.771 1.00 94.69 101 ASP A N 1
ATOM 794 C CA . ASP A 1 101 ? -18.138 -5.787 26.533 1.00 94.69 101 ASP A CA 1
ATOM 795 C C . ASP A 1 101 ? -16.815 -6.531 26.785 1.00 94.69 101 ASP A C 1
ATOM 797 O O . ASP A 1 101 ? -15.756 -6.167 26.274 1.00 94.69 101 ASP A O 1
ATOM 801 N N . SER A 1 102 ? -16.857 -7.589 27.595 1.00 92.62 102 SER A N 1
ATOM 802 C CA . SER A 1 102 ? -15.658 -8.330 27.990 1.00 92.62 102 SER A CA 1
ATOM 803 C C . SER A 1 102 ? -15.085 -9.217 26.877 1.00 92.62 102 SER A C 1
ATOM 805 O O . SER A 1 102 ? -13.920 -9.627 26.993 1.00 92.62 102 SER A O 1
ATOM 807 N N . SER A 1 103 ? -15.866 -9.477 25.822 1.00 90.94 103 SER A N 1
ATOM 808 C CA . SER A 1 103 ? -15.529 -10.292 24.646 1.00 90.94 103 SER A CA 1
ATOM 809 C C . SER A 1 103 ? -14.935 -9.493 23.477 1.00 90.94 103 SER A C 1
ATOM 811 O O . SER A 1 103 ? -14.570 -10.074 22.458 1.00 90.94 103 SER A O 1
ATOM 813 N N . ILE A 1 104 ? -14.791 -8.168 23.612 1.00 93.12 104 ILE A N 1
ATOM 814 C CA . ILE A 1 104 ? -14.286 -7.288 22.549 1.00 93.12 104 ILE A CA 1
ATOM 815 C C . ILE A 1 104 ? -13.205 -6.363 23.117 1.00 93.12 104 ILE A C 1
ATOM 817 O O . ILE A 1 104 ? -13.311 -5.838 24.224 1.00 93.12 104 ILE A O 1
ATOM 821 N N . TRP A 1 105 ? -12.140 -6.126 22.355 1.00 92.31 105 TRP A N 1
ATOM 822 C CA . TRP A 1 105 ? -11.240 -5.004 22.611 1.00 92.31 105 TRP A CA 1
ATOM 823 C C . TRP A 1 105 ? -11.804 -3.746 21.954 1.00 92.31 105 TRP A C 1
ATOM 825 O O . TRP A 1 105 ? -11.625 -3.529 20.754 1.00 92.31 105 TRP A O 1
ATOM 835 N N . ALA A 1 106 ? -12.498 -2.930 22.744 1.00 94.88 106 ALA A N 1
ATOM 836 C CA . ALA A 1 106 ? -13.096 -1.685 22.284 1.00 94.88 106 ALA A CA 1
ATOM 837 C C . ALA A 1 106 ? -12.135 -0.490 22.444 1.00 94.88 106 ALA A C 1
ATOM 839 O O . ALA A 1 106 ? -11.429 -0.369 23.447 1.00 94.88 106 ALA A O 1
ATOM 840 N N . ILE A 1 107 ? -12.094 0.404 21.453 1.00 93.69 107 ILE A N 1
ATOM 841 C CA . ILE A 1 107 ? -11.294 1.636 21.486 1.00 93.69 107 ILE A CA 1
ATOM 842 C C . ILE A 1 107 ? -12.019 2.790 20.787 1.00 93.69 107 ILE A C 1
ATOM 844 O O . ILE A 1 107 ? -12.435 2.671 19.634 1.00 93.69 107 ILE A O 1
ATOM 848 N N . ARG A 1 108 ? -12.136 3.944 21.459 1.00 93.94 108 ARG A N 1
ATOM 849 C CA . ARG A 1 108 ? -12.616 5.187 20.835 1.00 93.94 108 ARG A CA 1
ATOM 850 C C . ARG A 1 108 ? -11.470 5.909 20.141 1.00 93.94 108 ARG A C 1
ATOM 852 O O . ARG A 1 108 ? -10.499 6.303 20.779 1.00 93.94 108 ARG A O 1
ATOM 859 N N . SER A 1 109 ? -11.578 6.075 18.827 1.00 93.19 109 SER A N 1
ATOM 860 C CA . SER A 1 109 ? -10.546 6.723 18.012 1.00 93.19 109 SER A CA 1
ATOM 861 C C . SER A 1 109 ? -11.115 7.198 16.673 1.00 93.19 109 SER A C 1
ATOM 863 O O . SER A 1 109 ? -12.106 6.667 16.173 1.00 93.19 109 SER A O 1
ATOM 865 N N . GLU A 1 110 ? -10.461 8.175 16.047 1.00 92.25 110 GLU A N 1
ATOM 866 C CA . GLU A 1 110 ? -10.757 8.597 14.668 1.00 92.25 110 GLU A CA 1
ATOM 867 C C . GLU A 1 110 ? -10.401 7.523 13.624 1.00 92.25 110 GLU A C 1
ATOM 869 O O . GLU A 1 11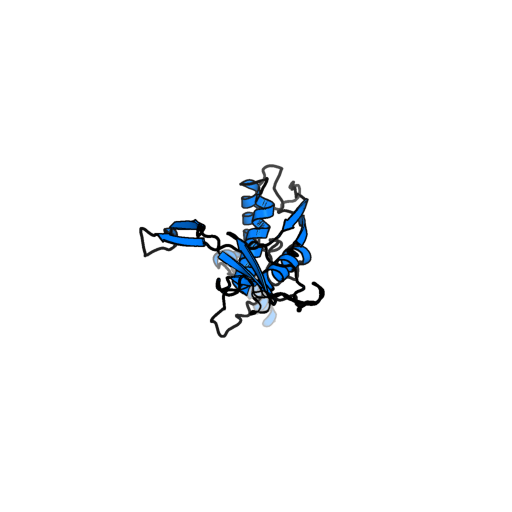0 ? -10.892 7.536 12.495 1.00 92.25 110 GLU A O 1
ATOM 874 N N . GLY A 1 111 ? -9.528 6.583 13.986 1.00 92.12 111 GLY A N 1
ATOM 875 C CA . GLY A 1 111 ? -9.165 5.465 13.126 1.00 92.12 111 GLY A CA 1
ATOM 876 C C . GLY A 1 111 ? -8.537 4.309 13.890 1.00 92.12 111 GLY A C 1
ATOM 877 O O . GLY A 1 111 ? -8.043 4.476 15.005 1.00 92.12 111 GLY A O 1
ATOM 878 N N . LEU A 1 112 ? -8.523 3.146 13.255 1.00 93.25 112 LEU A N 1
ATOM 879 C CA . LEU A 1 112 ? -8.039 1.895 13.821 1.00 93.25 112 LEU A CA 1
ATOM 880 C C . LEU A 1 112 ? -6.867 1.376 12.995 1.00 93.25 112 LEU A C 1
ATOM 882 O O . LEU A 1 112 ? -7.015 1.139 11.799 1.00 93.25 112 LEU A O 1
ATOM 886 N N . TYR A 1 113 ? -5.711 1.176 13.622 1.00 94.06 113 TYR A N 1
ATOM 887 C CA . TYR A 1 113 ? -4.667 0.357 13.011 1.00 94.06 113 TYR A CA 1
ATOM 888 C C . TYR A 1 113 ? -5.088 -1.102 13.066 1.00 94.06 113 TYR A C 1
ATOM 890 O O . TYR A 1 113 ? -5.469 -1.597 14.128 1.00 94.06 113 TYR A O 1
ATOM 898 N N . LEU A 1 114 ? -5.054 -1.760 11.913 1.00 92.25 114 LEU A N 1
ATOM 899 C CA . LEU A 1 114 ? -5.625 -3.087 11.778 1.00 92.25 114 LEU A CA 1
ATOM 900 C C . LEU A 1 114 ? -4.780 -4.129 12.513 1.00 92.25 114 LEU A C 1
ATOM 902 O O . LEU A 1 114 ? -3.543 -4.043 12.496 1.00 92.25 114 LEU A O 1
ATOM 906 N N . PRO A 1 115 ? -5.434 -5.095 13.179 1.00 89.50 115 PRO A N 1
ATOM 907 C CA . PRO A 1 115 ? -4.735 -6.084 13.972 1.00 89.50 115 PRO A CA 1
ATOM 908 C C . PRO A 1 115 ? -3.870 -6.996 13.099 1.00 89.50 115 PRO A C 1
ATOM 910 O O . PRO A 1 115 ? -4.158 -7.219 11.921 1.00 89.50 115 PRO A O 1
ATOM 913 N N . ALA A 1 116 ? -2.803 -7.513 13.703 1.00 84.50 116 ALA A N 1
ATOM 914 C CA . ALA A 1 116 ? -2.051 -8.642 13.171 1.00 84.50 116 ALA A CA 1
ATOM 915 C C . ALA A 1 116 ? -2.862 -9.929 13.334 1.00 84.50 116 ALA A C 1
ATOM 917 O O . ALA A 1 116 ? -3.413 -10.170 14.411 1.00 84.50 116 ALA A O 1
ATOM 918 N N . GLY A 1 117 ? -2.872 -10.758 12.299 1.00 77.31 117 GLY A N 1
ATOM 919 C CA . GLY A 1 117 ? -3.356 -12.127 12.332 1.00 77.31 117 GLY A CA 1
ATOM 920 C C . GLY A 1 117 ? -2.377 -13.045 11.612 1.00 77.31 117 GLY A C 1
ATOM 921 O O . GLY A 1 117 ? -1.183 -12.750 11.479 1.00 77.31 117 GLY A O 1
ATOM 922 N N . ARG A 1 118 ? -2.888 -14.193 11.189 1.00 66.06 118 ARG A N 1
ATOM 923 C CA . ARG A 1 118 ? -2.313 -14.959 10.095 1.00 66.06 118 ARG A CA 1
ATOM 924 C C . ARG A 1 118 ? -3.479 -15.398 9.247 1.00 66.06 118 ARG A C 1
ATOM 926 O O . ARG A 1 118 ? -4.173 -16.317 9.681 1.00 66.06 118 ARG A O 1
ATOM 933 N N . SER A 1 119 ? -3.583 -14.816 8.048 1.00 55.91 119 SER A N 1
ATOM 934 C CA . SER A 1 119 ? -4.512 -15.290 7.018 1.00 55.91 119 SER A CA 1
ATOM 935 C C . SER A 1 119 ? -4.437 -16.811 6.994 1.00 55.91 119 SER A C 1
ATOM 937 O O . SER A 1 119 ? -3.370 -17.372 6.712 1.00 55.91 119 SER A O 1
ATOM 939 N N . ALA A 1 120 ? -5.530 -17.487 7.371 1.00 43.34 120 ALA A N 1
ATOM 940 C CA . ALA A 1 120 ? -5.595 -18.952 7.481 1.00 43.34 120 ALA A CA 1
ATOM 941 C C . ALA A 1 120 ? -5.213 -19.657 6.164 1.00 43.34 120 ALA A C 1
ATOM 943 O O . ALA A 1 120 ? -4.952 -20.860 6.112 1.00 43.34 120 ALA A O 1
ATOM 944 N N . PHE A 1 121 ? -5.142 -18.876 5.097 1.00 44.84 121 PHE A N 1
ATOM 945 C CA . PHE A 1 121 ? -4.862 -19.270 3.750 1.00 44.84 121 PHE A CA 1
ATOM 946 C C . PHE A 1 121 ? -3.418 -18.892 3.408 1.00 44.84 121 PHE A C 1
ATOM 948 O O . PHE A 1 121 ? -3.103 -17.750 3.082 1.00 44.84 121 PHE A O 1
ATOM 955 N N . ASP A 1 122 ? -2.531 -19.890 3.381 1.00 45.00 122 ASP A N 1
ATOM 956 C CA . ASP A 1 122 ? -1.250 -19.830 2.652 1.00 45.00 122 ASP A CA 1
ATOM 957 C C . ASP A 1 122 ? -1.501 -19.834 1.126 1.00 45.00 122 ASP A C 1
ATOM 959 O O . ASP A 1 122 ? -0.847 -20.520 0.345 1.00 45.00 122 ASP A O 1
ATOM 963 N N . VAL A 1 123 ? -2.554 -19.127 0.713 1.00 42.38 123 VAL A N 1
ATOM 964 C CA . VAL A 1 123 ? -3.125 -19.140 -0.620 1.00 42.38 123 VAL A CA 1
ATOM 965 C C . VAL A 1 123 ? -2.589 -17.912 -1.333 1.00 42.38 123 VAL A C 1
ATOM 967 O O . VAL A 1 123 ? -2.740 -16.768 -0.908 1.00 42.38 123 VAL A O 1
ATOM 970 N N . THR A 1 124 ? -1.928 -18.186 -2.446 1.00 45.84 124 THR A N 1
ATOM 971 C CA . THR A 1 124 ? -1.367 -17.221 -3.395 1.00 45.84 124 THR A CA 1
ATOM 972 C C . THR A 1 124 ? -2.432 -16.405 -4.135 1.00 45.84 124 THR A C 1
ATOM 974 O O . THR A 1 124 ? -2.094 -15.495 -4.884 1.00 45.84 124 THR A O 1
ATOM 977 N N . ALA A 1 125 ? -3.712 -16.697 -3.904 1.00 47.25 125 ALA A N 1
ATOM 978 C CA . ALA A 1 125 ? -4.865 -15.956 -4.389 1.00 47.25 125 ALA A CA 1
ATOM 979 C C . ALA A 1 125 ? -5.591 -15.321 -3.199 1.00 47.25 125 ALA A C 1
ATOM 981 O O . ALA A 1 125 ? -5.878 -16.007 -2.223 1.00 47.25 125 ALA A O 1
ATOM 982 N N . LEU A 1 126 ? -5.892 -14.023 -3.287 1.00 53.28 126 LEU A N 1
ATOM 983 C CA . LEU A 1 126 ? -6.802 -13.350 -2.358 1.00 53.28 126 LEU A CA 1
ATOM 984 C C . LEU A 1 126 ? -8.179 -14.011 -2.531 1.00 53.28 126 LEU A C 1
ATOM 986 O O . LEU A 1 126 ? -8.807 -13.793 -3.570 1.00 53.28 126 LEU A O 1
ATOM 990 N N . PRO A 1 127 ? -8.653 -14.862 -1.599 1.00 50.25 127 PRO A N 1
ATOM 991 C CA . PRO A 1 127 ? -9.993 -15.401 -1.728 1.00 50.25 127 PRO A CA 1
ATOM 992 C C . PRO A 1 127 ? -10.962 -14.230 -1.578 1.00 50.25 127 PRO A C 1
ATOM 994 O O . PRO A 1 127 ? -10.814 -13.410 -0.673 1.00 50.25 127 PRO A O 1
ATOM 997 N N . SER A 1 128 ? -11.957 -14.129 -2.453 1.00 50.97 128 SER A N 1
ATOM 998 C CA . SER A 1 128 ? -13.061 -13.191 -2.259 1.00 50.97 128 SER A CA 1
ATOM 999 C C . SER A 1 128 ? -13.778 -13.546 -0.950 1.00 50.97 128 SER A C 1
ATOM 1001 O O . SER A 1 128 ? -14.185 -14.693 -0.775 1.00 50.97 128 SER A O 1
ATOM 1003 N N . GLY A 1 129 ? -13.939 -12.596 -0.021 1.00 53.12 129 GLY A N 1
ATOM 1004 C CA . GLY A 1 129 ? -14.818 -12.792 1.145 1.00 53.12 129 GLY A CA 1
ATOM 1005 C C . GLY A 1 129 ? -14.285 -12.398 2.531 1.00 53.12 129 GLY A C 1
ATOM 1006 O O . GLY A 1 129 ? -15.031 -11.742 3.260 1.00 53.12 129 GLY A O 1
ATOM 1007 N N . PRO A 1 130 ? -13.045 -12.719 2.956 1.00 66.94 130 PRO A N 1
ATOM 1008 C CA . PRO A 1 130 ? -12.578 -12.395 4.303 1.00 66.94 130 PRO A CA 1
ATOM 1009 C C . PRO A 1 130 ? -11.972 -10.984 4.360 1.00 66.94 130 PRO A C 1
ATOM 1011 O O . PRO A 1 130 ? -10.765 -10.800 4.512 1.00 66.94 130 PRO A O 1
ATOM 1014 N N . ALA A 1 131 ? -12.825 -9.957 4.274 1.00 70.12 131 ALA A N 1
ATOM 1015 C CA . ALA A 1 131 ? -12.403 -8.549 4.323 1.00 70.12 131 ALA A CA 1
ATOM 1016 C C . ALA A 1 131 ? -11.589 -8.193 5.587 1.00 70.12 131 ALA A C 1
ATOM 1018 O O . ALA A 1 131 ? -10.749 -7.295 5.548 1.00 70.12 131 ALA A O 1
ATOM 1019 N N . HIS A 1 132 ? -11.800 -8.925 6.686 1.00 78.00 132 HIS A N 1
ATOM 1020 C CA . HIS A 1 132 ? -11.085 -8.748 7.950 1.00 78.00 132 HIS A CA 1
ATOM 1021 C C . HIS A 1 132 ? -9.599 -9.166 7.884 1.00 78.00 132 HIS A C 1
ATOM 1023 O O . HIS A 1 132 ? -8.795 -8.600 8.618 1.00 78.00 132 HIS A O 1
ATOM 1029 N N . ALA A 1 133 ? -9.213 -10.085 6.989 1.00 79.50 133 ALA A N 1
ATOM 1030 C CA . ALA A 1 133 ? -7.830 -10.564 6.817 1.00 79.50 133 ALA A CA 1
ATOM 1031 C C . ALA A 1 133 ? -7.164 -10.073 5.514 1.00 79.50 133 ALA A C 1
ATOM 1033 O O . ALA A 1 133 ? -5.974 -10.304 5.262 1.00 79.50 133 ALA A O 1
ATOM 1034 N N . ALA A 1 134 ? -7.930 -9.400 4.651 1.00 80.81 134 ALA A N 1
ATOM 1035 C CA . ALA A 1 134 ? -7.476 -8.979 3.330 1.00 80.81 134 ALA A CA 1
ATOM 1036 C C . ALA A 1 134 ? -6.286 -8.006 3.393 1.00 80.81 134 ALA A C 1
ATOM 1038 O O . ALA A 1 134 ? -5.382 -8.089 2.558 1.00 80.81 134 ALA A O 1
ATOM 1039 N N . HIS A 1 135 ? -6.236 -7.118 4.398 1.00 85.75 135 HIS A N 1
ATOM 1040 C CA . HIS A 1 135 ? -5.153 -6.134 4.541 1.00 85.75 135 HIS A CA 1
ATOM 1041 C C . HIS A 1 135 ? -3.794 -6.796 4.756 1.00 85.75 135 HIS A C 1
ATOM 1043 O O . HIS A 1 135 ? -2.800 -6.353 4.182 1.00 85.75 135 HIS A O 1
ATOM 1049 N N . GLU A 1 136 ? -3.759 -7.847 5.571 1.00 83.19 136 GLU A N 1
ATOM 1050 C CA . GLU A 1 136 ? -2.556 -8.617 5.857 1.00 83.19 136 GLU A CA 1
ATOM 1051 C C . GLU A 1 136 ? -2.128 -9.419 4.630 1.00 83.19 136 GLU A C 1
ATOM 1053 O O . GLU A 1 136 ? -0.987 -9.295 4.182 1.00 83.19 136 GLU A O 1
ATOM 1058 N N . THR A 1 137 ? -3.060 -10.182 4.049 1.00 79.81 137 THR A N 1
ATOM 1059 C CA . THR A 1 137 ? -2.790 -11.018 2.868 1.00 79.81 137 THR A CA 1
ATOM 1060 C C . THR A 1 137 ? -2.235 -10.178 1.719 1.00 79.81 137 THR A C 1
ATOM 1062 O O . THR A 1 137 ? -1.256 -10.562 1.082 1.00 79.81 137 THR A O 1
ATOM 1065 N N . THR A 1 138 ? -2.802 -8.989 1.498 1.00 84.31 138 THR A N 1
ATOM 1066 C CA . THR A 1 138 ? -2.349 -8.071 0.449 1.00 84.31 138 THR A CA 1
ATOM 1067 C C . THR A 1 138 ? -0.930 -7.573 0.700 1.00 84.31 138 THR A C 1
ATOM 1069 O O . THR A 1 138 ? -0.095 -7.588 -0.202 1.00 84.31 138 THR A O 1
ATOM 1072 N N . TRP A 1 139 ? -0.611 -7.152 1.927 1.00 87.25 139 TRP A N 1
ATOM 1073 C CA . TRP A 1 139 ? 0.749 -6.714 2.236 1.00 87.25 139 TRP A CA 1
ATOM 1074 C C . TRP A 1 139 ? 1.759 -7.855 2.116 1.00 87.25 139 TRP A C 1
ATOM 1076 O O . TRP A 1 139 ? 2.820 -7.646 1.526 1.00 87.25 139 TRP A O 1
ATOM 1086 N N . LYS A 1 140 ? 1.417 -9.063 2.582 1.00 81.50 140 LYS A N 1
ATOM 1087 C CA . LYS A 1 140 ? 2.239 -10.262 2.377 1.00 81.50 140 LYS A CA 1
ATOM 1088 C C . LYS A 1 140 ? 2.518 -10.473 0.888 1.00 81.50 140 LYS A C 1
ATOM 1090 O O . LYS A 1 140 ? 3.676 -10.571 0.496 1.00 81.50 140 LYS A O 1
ATOM 1095 N N . GLN A 1 141 ? 1.489 -10.438 0.038 1.00 81.06 141 GLN A N 1
ATOM 1096 C CA . GLN A 1 141 ? 1.657 -10.586 -1.411 1.00 81.06 141 GLN A CA 1
ATOM 1097 C C . GLN A 1 141 ? 2.555 -9.500 -2.012 1.00 81.06 141 GLN A C 1
ATOM 1099 O O . GLN A 1 141 ? 3.443 -9.817 -2.804 1.00 81.06 141 GLN A O 1
ATOM 1104 N N . ILE A 1 142 ? 2.393 -8.243 -1.604 1.00 85.44 142 ILE A N 1
ATOM 1105 C CA . ILE A 1 142 ? 3.214 -7.125 -2.083 1.00 85.44 142 ILE A CA 1
ATOM 1106 C C . ILE A 1 142 ? 4.692 -7.290 -1.726 1.00 85.44 142 ILE A C 1
ATOM 1108 O O . ILE A 1 142 ? 5.563 -6.952 -2.531 1.00 85.44 142 ILE A O 1
ATOM 1112 N N . TYR A 1 143 ? 4.997 -7.777 -0.526 1.00 84.75 143 TYR A N 1
ATOM 1113 C CA . TYR A 1 143 ? 6.378 -7.940 -0.078 1.00 84.75 143 TYR A CA 1
ATOM 1114 C C . TYR A 1 143 ? 7.019 -9.257 -0.536 1.00 84.75 143 TYR A C 1
ATOM 1116 O O . TYR A 1 143 ? 8.223 -9.270 -0.775 1.00 84.75 143 TYR A O 1
ATOM 1124 N N . GLU A 1 144 ? 6.247 -10.332 -0.709 1.00 78.56 144 GLU A N 1
ATOM 1125 C CA . GLU A 1 144 ? 6.778 -11.664 -1.041 1.00 78.56 144 GLU A CA 1
ATOM 1126 C C . GLU A 1 144 ? 6.682 -12.036 -2.527 1.00 78.56 144 GLU A C 1
ATOM 1128 O O . GLU A 1 144 ? 7.471 -12.854 -3.000 1.00 78.56 144 GLU A O 1
ATOM 1133 N N . THR A 1 145 ? 5.714 -11.485 -3.270 1.00 72.62 145 THR A N 1
ATOM 1134 C CA . THR A 1 145 ? 5.378 -11.970 -4.624 1.00 72.62 145 THR A CA 1
ATOM 1135 C C . THR A 1 145 ? 5.309 -10.866 -5.674 1.00 72.62 145 THR A C 1
ATOM 1137 O O . THR A 1 145 ? 6.065 -10.934 -6.640 1.00 72.62 145 THR A O 1
ATOM 1140 N N . ALA A 1 146 ? 4.499 -9.820 -5.468 1.00 72.19 146 ALA A N 1
ATOM 1141 C CA . ALA A 1 146 ? 4.148 -8.830 -6.494 1.00 72.19 146 ALA A CA 1
ATOM 1142 C C . ALA A 1 146 ? 5.359 -8.109 -7.106 1.00 72.19 146 ALA A C 1
ATOM 1144 O O . ALA A 1 146 ? 5.323 -7.716 -8.266 1.00 72.19 146 ALA A O 1
ATOM 1145 N N . PHE A 1 147 ? 6.434 -7.948 -6.326 1.00 76.38 147 PHE A N 1
ATOM 1146 C CA . PHE A 1 147 ? 7.684 -7.325 -6.768 1.00 76.38 147 PHE A CA 1
ATOM 1147 C C . PHE A 1 147 ? 8.897 -8.263 -6.763 1.00 76.38 147 PHE A C 1
ATOM 1149 O O . PHE A 1 147 ? 10.020 -7.806 -6.989 1.00 76.38 147 PHE A O 1
ATOM 1156 N N . ALA A 1 148 ? 8.694 -9.552 -6.491 1.00 70.94 148 ALA A N 1
ATOM 1157 C CA . ALA A 1 148 ? 9.771 -10.520 -6.284 1.00 70.94 148 ALA A CA 1
ATOM 1158 C C . ALA A 1 148 ? 9.728 -11.715 -7.247 1.00 70.94 148 ALA A C 1
ATOM 1160 O O . ALA A 1 148 ? 10.764 -12.346 -7.449 1.00 70.94 148 ALA A O 1
ATOM 1161 N N . ARG A 1 149 ? 8.571 -12.033 -7.843 1.00 66.81 149 ARG A N 1
ATOM 1162 C CA . ARG A 1 149 ? 8.394 -13.175 -8.753 1.00 66.81 149 ARG A CA 1
ATOM 1163 C C . ARG A 1 149 ? 7.775 -12.730 -10.074 1.00 66.81 149 ARG A C 1
ATOM 1165 O O . ARG A 1 149 ? 6.903 -11.870 -10.073 1.00 66.81 149 ARG A O 1
ATOM 1172 N N . ASP A 1 150 ? 8.205 -13.356 -11.166 1.00 60.97 150 ASP A N 1
ATOM 1173 C CA . ASP A 1 150 ? 7.705 -13.064 -12.518 1.00 60.97 150 ASP A CA 1
ATOM 1174 C C . ASP A 1 150 ? 6.449 -13.884 -12.884 1.00 60.97 150 ASP A C 1
ATOM 1176 O O . ASP A 1 150 ? 5.780 -13.579 -13.861 1.00 60.97 150 ASP A O 1
ATOM 1180 N N . ASP A 1 151 ? 6.099 -14.891 -12.074 1.00 57.12 151 ASP A N 1
ATOM 1181 C CA . ASP A 1 151 ? 4.957 -15.807 -12.272 1.00 57.12 151 ASP A CA 1
ATOM 1182 C C . ASP A 1 151 ? 3.694 -15.365 -11.501 1.00 57.12 151 ASP A C 1
ATOM 1184 O O . ASP A 1 151 ? 2.936 -16.172 -10.963 1.00 57.12 151 ASP A O 1
ATOM 1188 N N . TYR A 1 152 ? 3.496 -14.053 -11.348 1.00 62.59 152 TYR A N 1
ATOM 1189 C CA . TYR A 1 152 ? 2.257 -13.520 -10.783 1.00 62.59 152 TYR A CA 1
ATOM 1190 C C . TYR A 1 152 ? 1.283 -13.199 -11.919 1.00 62.59 152 TYR A C 1
ATOM 1192 O O . TYR A 1 152 ? 1.688 -12.692 -12.961 1.00 62.59 152 TYR A O 1
ATOM 1200 N N . LEU A 1 153 ? -0.012 -13.456 -11.709 1.00 61.44 153 LEU A N 1
ATOM 1201 C CA . LEU A 1 153 ? -1.062 -13.267 -12.725 1.00 61.44 153 LEU A CA 1
ATOM 1202 C C . LEU A 1 153 ? -1.117 -11.834 -13.297 1.00 61.44 153 LEU A C 1
ATOM 1204 O O . LEU A 1 153 ? -1.658 -11.629 -14.381 1.00 61.44 153 LEU A O 1
ATOM 1208 N N . VAL A 1 154 ? -0.568 -10.855 -12.569 1.00 71.88 154 VAL A N 1
ATOM 1209 C CA . VAL A 1 154 ? -0.490 -9.437 -12.945 1.00 71.88 154 VAL A CA 1
ATOM 1210 C C . VAL A 1 154 ? 0.950 -8.935 -12.791 1.00 71.88 154 VAL A C 1
ATOM 1212 O O . VAL A 1 154 ? 1.542 -9.031 -11.717 1.00 71.88 154 VAL A O 1
ATOM 1215 N N . ASP A 1 155 ? 1.513 -8.342 -13.843 1.00 7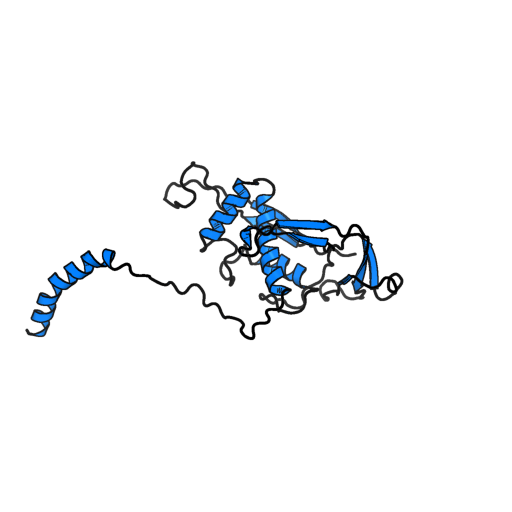4.62 155 ASP A N 1
ATOM 1216 C CA . ASP A 1 155 ? 2.864 -7.774 -13.813 1.00 74.62 155 ASP A CA 1
ATOM 1217 C C . ASP A 1 155 ? 2.897 -6.406 -13.107 1.00 74.62 155 ASP A C 1
ATOM 1219 O O . ASP A 1 155 ? 2.965 -5.342 -13.725 1.00 74.62 155 ASP A O 1
ATOM 1223 N N . TYR A 1 156 ? 2.880 -6.425 -11.774 1.00 83.69 156 TYR A N 1
ATOM 1224 C CA . TYR A 1 156 ? 3.044 -5.213 -10.969 1.00 83.69 156 TYR A CA 1
ATOM 1225 C C . TYR A 1 156 ? 4.476 -4.676 -10.946 1.00 83.69 156 TYR A C 1
ATOM 1227 O O . TYR A 1 156 ? 4.674 -3.609 -10.374 1.00 83.69 156 TYR A O 1
ATOM 1235 N N . ARG A 1 157 ? 5.468 -5.361 -11.531 1.00 79.31 157 ARG A N 1
ATOM 1236 C CA . ARG A 1 157 ? 6.853 -4.864 -11.649 1.00 79.31 157 ARG A CA 1
ATOM 1237 C C . ARG A 1 157 ? 7.033 -3.999 -12.892 1.00 79.31 157 ARG A C 1
ATOM 1239 O O . ARG A 1 157 ? 7.917 -3.143 -12.913 1.00 79.31 157 ARG A O 1
ATOM 1246 N N . GLY A 1 158 ? 6.201 -4.223 -13.909 1.00 80.38 158 GLY A N 1
ATOM 1247 C CA . GLY A 1 158 ? 6.417 -3.702 -15.251 1.00 80.38 158 GLY A CA 1
ATOM 1248 C C . GLY A 1 158 ? 7.600 -4.392 -15.933 1.00 80.38 158 GLY A C 1
ATOM 1249 O O . GLY A 1 158 ? 8.361 -3.737 -16.648 1.00 80.38 158 GLY A O 1
ATOM 1250 N N . THR A 1 159 ? 7.826 -5.684 -15.665 1.00 79.06 159 THR A N 1
ATOM 1251 C CA . THR A 1 159 ? 8.842 -6.501 -16.352 1.00 79.06 159 THR A CA 1
ATOM 1252 C C . THR A 1 159 ? 8.504 -6.647 -17.839 1.00 79.06 159 THR A C 1
ATOM 1254 O O . THR A 1 159 ? 9.370 -6.451 -18.691 1.00 79.06 159 THR A O 1
ATOM 1257 N N . PHE A 1 160 ? 7.237 -6.913 -18.141 1.00 79.62 160 PHE A N 1
ATOM 1258 C CA . PHE A 1 160 ? 6.669 -7.092 -19.475 1.00 79.62 160 PHE A CA 1
ATOM 1259 C C . PHE A 1 160 ? 5.655 -5.993 -19.841 1.00 79.62 160 PHE A C 1
ATOM 1261 O O . PHE A 1 160 ? 5.328 -5.838 -21.015 1.00 79.62 160 PHE A O 1
ATOM 1268 N N . ASP A 1 161 ? 5.192 -5.198 -18.870 1.00 83.88 161 ASP A N 1
ATOM 1269 C CA . ASP A 1 161 ? 4.336 -4.029 -19.100 1.00 83.88 161 ASP A CA 1
ATOM 1270 C C . ASP A 1 161 ? 5.139 -2.711 -19.067 1.00 83.88 161 ASP A C 1
ATOM 1272 O O . ASP A 1 161 ? 5.441 -2.141 -18.010 1.00 83.88 161 ASP A O 1
ATOM 1276 N N . TYR A 1 162 ? 5.468 -2.201 -20.258 1.00 84.19 162 TYR A N 1
ATOM 1277 C CA . TYR A 1 162 ? 6.169 -0.924 -20.431 1.00 84.19 162 TYR A CA 1
ATOM 1278 C C . TYR A 1 162 ? 5.362 0.278 -19.933 1.00 84.19 162 TYR A C 1
ATOM 1280 O O . TYR A 1 162 ? 5.945 1.215 -19.384 1.00 84.19 162 TYR A O 1
ATOM 1288 N N . ALA A 1 163 ? 4.033 0.258 -20.072 1.00 87.56 163 ALA A N 1
ATOM 1289 C CA . ALA A 1 163 ? 3.186 1.350 -19.606 1.00 87.56 163 ALA A CA 1
ATOM 1290 C C . ALA A 1 163 ? 3.187 1.412 -18.073 1.00 87.56 163 ALA A C 1
ATOM 1292 O O . ALA A 1 163 ? 3.303 2.495 -17.491 1.00 87.56 163 ALA A O 1
ATOM 1293 N N . MET A 1 164 ? 3.143 0.251 -17.412 1.00 88.25 164 MET A N 1
ATOM 1294 C CA . MET A 1 164 ? 3.287 0.151 -15.961 1.00 88.25 164 MET A CA 1
ATOM 1295 C C . MET A 1 164 ? 4.661 0.649 -15.499 1.00 88.25 164 MET A C 1
ATOM 1297 O O . MET A 1 164 ? 4.753 1.467 -14.579 1.00 88.25 164 MET A O 1
ATOM 1301 N N . ARG A 1 165 ? 5.734 0.225 -16.179 1.00 88.25 165 ARG A N 1
ATOM 1302 C CA . ARG A 1 165 ? 7.096 0.688 -15.886 1.00 88.25 165 ARG A CA 1
ATOM 1303 C C . ARG A 1 165 ? 7.214 2.205 -16.008 1.00 88.25 165 ARG A C 1
ATOM 1305 O O . ARG A 1 165 ? 7.681 2.848 -15.067 1.00 88.25 165 ARG A O 1
ATOM 1312 N N . ARG A 1 166 ? 6.754 2.789 -17.121 1.00 90.62 166 ARG A N 1
ATOM 1313 C CA . ARG A 1 166 ? 6.806 4.242 -17.349 1.00 90.62 166 ARG A CA 1
ATOM 1314 C C . ARG A 1 166 ? 5.980 4.998 -16.314 1.00 90.62 166 ARG A C 1
ATOM 1316 O O . ARG A 1 166 ? 6.434 6.018 -15.799 1.00 90.62 166 ARG A O 1
ATOM 1323 N N . LYS A 1 167 ? 4.810 4.474 -15.934 1.00 92.38 167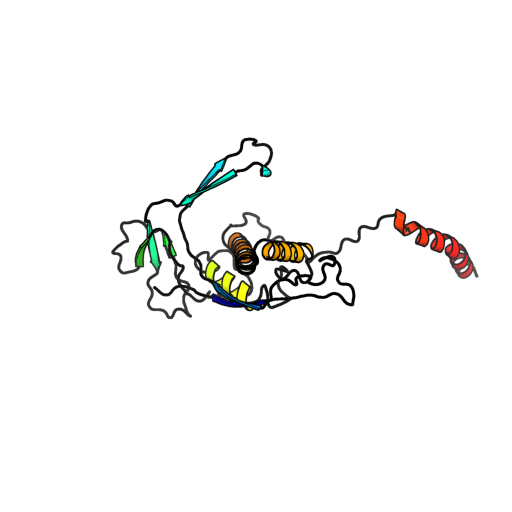 LYS A N 1
ATOM 1324 C CA . LYS A 1 167 ? 3.987 5.037 -14.854 1.00 92.38 167 LYS A CA 1
ATOM 1325 C C . LYS A 1 167 ? 4.757 5.100 -13.535 1.00 92.38 167 LYS A C 1
ATOM 1327 O O . LYS A 1 167 ? 4.738 6.134 -12.873 1.00 92.38 167 LYS A O 1
ATOM 1332 N N . TYR A 1 168 ? 5.448 4.033 -13.144 1.00 93.31 168 TYR A N 1
ATOM 1333 C CA . TYR A 1 168 ? 6.232 4.032 -11.908 1.00 93.31 168 TYR A CA 1
ATOM 1334 C C . TYR A 1 168 ? 7.456 4.940 -11.964 1.00 93.31 168 TYR A C 1
ATOM 1336 O O . TYR A 1 168 ? 7.718 5.640 -10.986 1.00 93.31 168 TYR A O 1
ATOM 1344 N N . GLN A 1 169 ? 8.168 4.975 -13.093 1.00 93.12 169 GLN A N 1
ATOM 1345 C CA . GLN A 1 169 ? 9.252 5.937 -13.305 1.00 93.12 169 GLN A CA 1
ATOM 1346 C C . GLN A 1 169 ? 8.738 7.366 -13.118 1.00 93.12 169 GLN A C 1
ATOM 1348 O O . GLN A 1 169 ? 9.296 8.105 -12.317 1.00 93.12 169 GLN A O 1
ATOM 1353 N N . ALA A 1 170 ? 7.613 7.718 -13.749 1.00 94.12 170 ALA A N 1
ATOM 1354 C CA . ALA A 1 170 ? 7.010 9.041 -13.619 1.00 94.12 170 ALA A CA 1
ATOM 1355 C C . ALA A 1 170 ? 6.628 9.382 -12.165 1.00 94.12 170 ALA A C 1
ATOM 1357 O O . ALA A 1 170 ? 6.840 10.510 -11.727 1.00 94.12 170 ALA A O 1
ATOM 1358 N N . ILE A 1 171 ? 6.106 8.423 -11.389 1.00 95.25 171 ILE A N 1
ATOM 1359 C CA . ILE A 1 171 ? 5.784 8.629 -9.963 1.00 95.25 171 ILE A CA 1
ATOM 1360 C C . ILE A 1 171 ? 7.042 8.955 -9.146 1.00 95.25 171 ILE A C 1
ATOM 1362 O O . ILE A 1 171 ? 7.005 9.827 -8.277 1.00 95.25 171 ILE A O 1
ATOM 1366 N N . VAL A 1 172 ? 8.150 8.261 -9.410 1.00 94.25 172 VAL A N 1
ATOM 1367 C CA . VAL A 1 172 ? 9.422 8.482 -8.708 1.00 94.25 172 VAL A CA 1
ATOM 1368 C C . VAL A 1 172 ? 10.095 9.773 -9.173 1.00 94.25 172 VAL A C 1
ATOM 1370 O O . VAL A 1 172 ? 10.572 10.532 -8.336 1.00 94.25 172 VAL A O 1
ATOM 1373 N N . GLU A 1 173 ? 10.078 10.069 -10.473 1.00 92.94 173 GLU A N 1
ATOM 1374 C CA . GLU A 1 173 ? 10.578 11.325 -11.050 1.00 92.94 173 GLU A CA 1
ATOM 1375 C C . GLU A 1 173 ? 9.852 12.539 -10.443 1.00 92.94 173 GLU A C 1
ATOM 1377 O O . GLU A 1 173 ? 10.488 13.524 -10.071 1.00 92.94 173 GLU A O 1
ATOM 1382 N N . GLN A 1 174 ? 8.526 12.457 -10.281 1.00 94.94 174 GLN A N 1
ATOM 1383 C CA . GLN A 1 174 ? 7.714 13.522 -9.678 1.00 94.94 174 GLN A CA 1
ATOM 1384 C C . GLN A 1 174 ? 7.904 13.640 -8.163 1.00 94.94 174 GLN A C 1
ATOM 1386 O O . GLN A 1 174 ? 7.771 14.730 -7.605 1.00 94.94 174 GLN A O 1
ATOM 1391 N N . ASN A 1 175 ? 8.175 12.529 -7.475 1.00 94.69 175 ASN A N 1
ATOM 1392 C CA . ASN A 1 175 ? 8.340 12.507 -6.026 1.00 94.69 175 ASN A CA 1
ATOM 1393 C C . ASN A 1 175 ? 9.448 11.528 -5.603 1.00 94.69 175 ASN A C 1
ATOM 1395 O O . ASN A 1 175 ? 9.150 10.410 -5.177 1.00 94.69 175 ASN A O 1
ATOM 1399 N N . PRO A 1 176 ? 10.725 11.944 -5.643 1.00 90.62 176 PRO A N 1
ATOM 1400 C CA . PRO A 1 176 ? 11.847 11.046 -5.361 1.00 90.62 176 PRO A CA 1
ATOM 1401 C C . PRO A 1 176 ? 11.869 10.490 -3.931 1.00 90.62 176 PRO A C 1
ATOM 1403 O O . PRO A 1 176 ? 12.445 9.434 -3.685 1.00 90.62 176 PRO A O 1
ATOM 1406 N N . VAL A 1 177 ? 11.243 11.185 -2.973 1.00 90.12 177 VAL A N 1
ATOM 1407 C CA . VAL A 1 177 ? 11.242 10.785 -1.557 1.00 90.12 177 VAL A CA 1
ATOM 1408 C C . VAL A 1 177 ? 10.146 9.757 -1.273 1.00 90.12 177 VAL A C 1
ATOM 1410 O O . VAL A 1 177 ? 10.415 8.706 -0.699 1.00 90.12 177 VAL A O 1
ATOM 1413 N N . ASN A 1 178 ? 8.907 10.040 -1.689 1.00 91.81 178 ASN A N 1
ATOM 1414 C CA . ASN A 1 178 ? 7.737 9.224 -1.340 1.00 91.81 178 ASN A CA 1
ATOM 1415 C C . ASN A 1 178 ? 7.170 8.418 -2.517 1.00 91.81 178 ASN A C 1
ATOM 1417 O O . ASN A 1 178 ? 6.234 7.638 -2.329 1.00 91.81 178 ASN A O 1
ATOM 1421 N N . GLY A 1 179 ? 7.703 8.580 -3.729 1.00 93.94 179 GLY A N 1
ATOM 1422 C CA . GLY A 1 179 ? 7.225 7.907 -4.937 1.00 93.94 179 GLY A CA 1
ATOM 1423 C C . GLY A 1 179 ? 7.311 6.388 -4.822 1.00 93.94 179 GLY A C 1
ATOM 1424 O O . GLY A 1 179 ? 6.341 5.691 -5.110 1.00 93.94 179 GLY A O 1
ATOM 1425 N N . TYR A 1 180 ? 8.410 5.874 -4.268 1.00 91.94 180 TYR A N 1
ATOM 1426 C CA . TYR A 1 180 ? 8.601 4.442 -4.022 1.00 91.94 180 TYR A CA 1
ATOM 1427 C C . TYR A 1 180 ? 7.543 3.848 -3.077 1.00 91.94 180 TYR A C 1
ATOM 1429 O O . TYR A 1 180 ? 6.976 2.791 -3.355 1.00 91.94 180 TYR A O 1
ATOM 1437 N N . ALA A 1 181 ? 7.217 4.551 -1.988 1.00 91.94 181 ALA A N 1
ATOM 1438 C CA . ALA A 1 181 ? 6.135 4.154 -1.086 1.00 91.94 181 ALA A CA 1
ATOM 1439 C C . ALA A 1 181 ? 4.757 4.278 -1.764 1.00 91.94 181 ALA A C 1
ATOM 1441 O O . ALA A 1 181 ? 3.883 3.433 -1.571 1.00 91.94 181 ALA A O 1
ATOM 1442 N N . SER A 1 182 ? 4.574 5.300 -2.604 1.00 93.50 182 SER A N 1
ATOM 1443 C CA . SER A 1 182 ? 3.330 5.537 -3.345 1.00 93.50 182 SER A CA 1
ATOM 1444 C C . SER A 1 182 ? 3.033 4.422 -4.347 1.00 93.50 182 SER A C 1
ATOM 1446 O O . SER A 1 182 ? 1.883 4.006 -4.447 1.00 93.50 182 SER A O 1
ATOM 1448 N N . ILE A 1 183 ? 4.055 3.880 -5.022 1.00 93.12 183 ILE A N 1
ATOM 1449 C CA . ILE A 1 183 ? 3.916 2.711 -5.906 1.00 93.12 183 ILE A CA 1
ATOM 1450 C C . ILE A 1 183 ? 3.300 1.535 -5.138 1.00 93.12 183 ILE A C 1
ATOM 1452 O O . ILE A 1 183 ? 2.275 0.995 -5.552 1.00 93.12 183 ILE A O 1
ATOM 1456 N N . ARG A 1 184 ? 3.861 1.188 -3.972 1.00 90.50 184 ARG A N 1
ATOM 1457 C CA . ARG A 1 184 ? 3.331 0.104 -3.127 1.00 90.50 184 ARG A CA 1
ATOM 1458 C C . ARG A 1 184 ? 1.908 0.382 -2.647 1.00 90.50 184 ARG A C 1
ATOM 1460 O O . ARG A 1 184 ? 1.088 -0.527 -2.654 1.00 90.50 184 ARG A O 1
ATOM 1467 N N . ASN A 1 185 ? 1.595 1.625 -2.280 1.00 92.69 185 ASN A N 1
ATOM 1468 C CA . ASN A 1 185 ? 0.245 2.009 -1.860 1.00 92.69 185 ASN A CA 1
ATOM 1469 C C . ASN A 1 185 ? -0.785 1.880 -2.997 1.00 92.69 185 ASN A C 1
ATOM 1471 O O . ASN A 1 185 ? -1.927 1.495 -2.744 1.00 92.69 185 ASN A O 1
ATOM 1475 N N . ILE A 1 186 ? -0.398 2.177 -4.242 1.00 92.31 186 ILE A N 1
ATOM 1476 C CA . ILE A 1 186 ? -1.263 2.002 -5.417 1.00 92.31 186 ILE A CA 1
ATOM 1477 C C . ILE A 1 186 ? -1.524 0.515 -5.664 1.00 92.31 186 ILE A C 1
ATOM 1479 O O . ILE A 1 186 ? -2.683 0.135 -5.800 1.00 92.31 186 ILE A O 1
ATOM 1483 N N . VAL A 1 187 ? -0.483 -0.326 -5.648 1.00 90.06 187 VAL A N 1
ATOM 1484 C CA . VAL A 1 187 ? -0.640 -1.785 -5.799 1.00 90.06 187 VAL A CA 1
ATOM 1485 C C . VAL A 1 187 ? -1.494 -2.370 -4.672 1.00 90.06 187 VAL A C 1
ATOM 1487 O O . VAL A 1 187 ? -2.402 -3.152 -4.933 1.00 90.06 187 VAL A O 1
ATOM 1490 N N . TRP A 1 188 ? -1.283 -1.929 -3.427 1.00 90.50 188 TRP A N 1
ATOM 1491 C CA . TRP A 1 188 ? -2.123 -2.315 -2.289 1.00 90.50 188 TRP A CA 1
ATOM 1492 C C . TRP A 1 188 ? -3.584 -1.935 -2.492 1.00 90.50 188 TRP A C 1
ATOM 1494 O O . TRP A 1 188 ? -4.468 -2.745 -2.234 1.00 90.50 188 TRP A O 1
ATOM 1504 N N . THR A 1 189 ? -3.845 -0.726 -2.988 1.00 90.81 189 THR A N 1
ATOM 1505 C CA . THR A 1 189 ? -5.208 -0.253 -3.259 1.00 90.81 189 THR A CA 1
ATOM 1506 C C . THR A 1 189 ? -5.875 -1.084 -4.350 1.00 90.81 189 THR A C 1
ATOM 1508 O O . THR A 1 189 ? -7.038 -1.446 -4.198 1.00 90.81 189 THR A O 1
ATOM 1511 N N . ASP A 1 190 ? -5.145 -1.423 -5.412 1.00 87.00 190 ASP A N 1
ATOM 1512 C CA . ASP A 1 190 ? -5.651 -2.247 -6.510 1.00 87.00 190 ASP A CA 1
ATOM 1513 C C . ASP A 1 190 ? -6.015 -3.659 -6.019 1.00 87.00 190 ASP A C 1
ATOM 1515 O O . ASP A 1 190 ? -7.173 -4.071 -6.113 1.00 87.00 190 ASP A O 1
ATOM 1519 N N . MET A 1 191 ? -5.084 -4.352 -5.359 1.00 83.69 191 MET A N 1
ATOM 1520 C CA . MET A 1 191 ? -5.315 -5.684 -4.782 1.00 83.69 191 MET A CA 1
ATOM 1521 C C . MET A 1 191 ? -6.452 -5.697 -3.749 1.00 83.69 191 MET A C 1
ATOM 1523 O O . MET A 1 191 ? -7.334 -6.561 -3.788 1.00 83.69 191 MET A O 1
ATOM 1527 N N . MET A 1 192 ? -6.474 -4.719 -2.838 1.00 84.38 192 MET A N 1
ATOM 1528 C CA . MET A 1 192 ? -7.529 -4.615 -1.831 1.00 84.38 192 MET A CA 1
ATOM 1529 C C . MET A 1 192 ? -8.883 -4.333 -2.453 1.00 84.38 192 MET A C 1
ATOM 1531 O O . MET A 1 192 ? -9.861 -4.954 -2.048 1.00 84.38 192 MET A O 1
ATOM 1535 N N . SER A 1 193 ? -8.961 -3.421 -3.425 1.00 82.50 193 SER A N 1
ATOM 1536 C CA . SER A 1 193 ? -10.232 -3.086 -4.068 1.00 82.50 193 SER A CA 1
ATOM 1537 C C . SER A 1 193 ? -10.833 -4.305 -4.765 1.00 82.50 193 SER A C 1
ATOM 1539 O O . SER A 1 193 ? -12.006 -4.590 -4.547 1.00 82.50 193 SER A O 1
ATOM 1541 N N . ASN A 1 194 ? -10.017 -5.105 -5.455 1.00 76.75 194 ASN A N 1
ATOM 1542 C CA . ASN A 1 194 ? -10.441 -6.380 -6.038 1.00 76.75 194 ASN A CA 1
ATOM 1543 C C . ASN A 1 194 ? -10.859 -7.431 -4.990 1.00 76.75 194 ASN A C 1
ATOM 1545 O O . ASN A 1 194 ? -11.658 -8.313 -5.292 1.00 76.75 194 ASN A O 1
ATOM 1549 N N . SER A 1 195 ? -10.349 -7.346 -3.757 1.00 75.12 195 SER A N 1
ATOM 1550 C CA . SER A 1 195 ? -10.674 -8.297 -2.681 1.00 75.12 195 SER A CA 1
ATOM 1551 C C . SER A 1 195 ? -11.954 -7.949 -1.917 1.00 75.12 195 SER A C 1
ATOM 1553 O O . SER A 1 195 ? -12.651 -8.845 -1.442 1.00 75.12 195 SER A O 1
ATOM 1555 N N . VAL A 1 196 ? -12.241 -6.653 -1.746 1.00 76.12 196 VAL A N 1
ATOM 1556 C CA . VAL A 1 196 ? -13.352 -6.167 -0.903 1.00 76.12 196 VAL A CA 1
ATOM 1557 C C . VAL A 1 196 ? -14.557 -5.690 -1.703 1.00 76.12 196 VAL A C 1
ATOM 1559 O O . VAL A 1 196 ? -15.673 -5.696 -1.184 1.00 76.12 196 VAL A O 1
ATOM 1562 N N . VAL A 1 197 ? -14.361 -5.267 -2.953 1.00 73.94 197 VAL A N 1
ATOM 1563 C CA . VAL A 1 197 ? -15.470 -4.937 -3.846 1.00 73.94 197 VAL A CA 1
ATOM 1564 C C . VAL A 1 197 ? -15.971 -6.249 -4.429 1.00 73.94 197 VAL A C 1
ATOM 1566 O O . VAL A 1 197 ? -15.296 -6.882 -5.235 1.00 73.94 197 VAL A O 1
ATOM 1569 N N . GLY A 1 198 ? -17.155 -6.681 -3.996 1.00 58.09 198 GLY A N 1
ATOM 1570 C CA . GLY A 1 198 ? -17.795 -7.860 -4.564 1.00 58.09 198 GLY A CA 1
ATOM 1571 C C . GLY A 1 198 ? -18.017 -7.665 -6.062 1.00 58.09 198 GLY A C 1
ATOM 1572 O O . GLY A 1 198 ? -18.729 -6.751 -6.479 1.00 58.09 198 GLY A O 1
ATOM 1573 N N . THR A 1 199 ? -17.428 -8.528 -6.882 1.00 55.56 199 THR A N 1
ATOM 1574 C CA . THR A 1 199 ? -17.765 -8.620 -8.297 1.00 55.56 199 THR A CA 1
ATOM 1575 C C . THR A 1 199 ? -19.130 -9.294 -8.411 1.00 55.56 199 THR A C 1
ATOM 1577 O O . THR A 1 199 ? -19.263 -10.506 -8.286 1.00 55.56 199 THR A O 1
ATOM 1580 N N . ALA A 1 200 ? -20.180 -8.511 -8.670 1.00 47.81 200 ALA A N 1
ATOM 1581 C CA . ALA A 1 200 ? -21.517 -9.021 -9.006 1.00 47.81 200 ALA A CA 1
ATOM 1582 C C . ALA A 1 200 ? -21.570 -9.685 -10.401 1.00 47.81 200 ALA A C 1
ATOM 1584 O O . ALA A 1 200 ? -22.616 -9.742 -11.045 1.00 47.81 200 ALA A O 1
ATOM 1585 N N . THR A 1 201 ? -20.435 -10.153 -10.911 1.00 46.28 201 THR A N 1
ATOM 1586 C CA . THR A 1 201 ? -20.326 -10.833 -12.191 1.00 46.28 201 THR A CA 1
ATOM 1587 C C . THR A 1 201 ? -20.192 -12.320 -11.925 1.00 46.28 201 THR A C 1
ATOM 1589 O O . THR A 1 201 ? -19.185 -12.777 -11.395 1.00 46.28 201 THR A O 1
ATOM 1592 N N . ASN A 1 202 ? -21.187 -13.086 -12.374 1.00 40.19 202 ASN A N 1
ATOM 1593 C CA . ASN A 1 202 ? -21.227 -14.556 -12.396 1.00 40.19 202 ASN A CA 1
ATOM 1594 C C . ASN A 1 202 ? -20.125 -15.203 -13.272 1.00 40.19 202 ASN A C 1
ATOM 1596 O O . ASN A 1 202 ? -20.209 -16.366 -13.650 1.00 40.19 202 ASN A O 1
ATOM 1600 N N . ALA A 1 203 ? -19.112 -14.429 -13.639 1.00 42.75 203 ALA A N 1
ATOM 1601 C CA . ALA A 1 203 ? -17.950 -14.838 -14.381 1.00 42.75 203 ALA A CA 1
ATOM 1602 C C . ALA A 1 203 ? -16.742 -14.257 -13.650 1.00 42.75 203 ALA A C 1
ATOM 1604 O O . ALA A 1 203 ? -16.469 -13.058 -13.723 1.00 42.75 203 ALA A O 1
ATOM 1605 N N . THR A 1 204 ? -15.980 -15.118 -12.982 1.00 40.28 204 THR A N 1
ATOM 1606 C CA . THR A 1 204 ? -14.528 -14.989 -13.031 1.00 40.28 204 THR A CA 1
ATOM 1607 C C . THR A 1 204 ? -14.169 -14.951 -14.512 1.00 40.28 204 THR A C 1
ATOM 1609 O O . THR A 1 204 ? -14.122 -15.977 -15.189 1.00 40.28 204 THR A O 1
ATOM 1612 N N . ALA A 1 205 ? -14.029 -13.749 -15.066 1.00 38.91 205 ALA A N 1
ATOM 1613 C CA . ALA A 1 205 ? -13.460 -13.594 -16.387 1.00 38.91 205 ALA A CA 1
ATOM 1614 C C . ALA A 1 205 ? -12.018 -14.085 -16.269 1.00 38.91 205 ALA A C 1
ATOM 1616 O O . ALA A 1 205 ? -11.152 -13.402 -15.727 1.00 38.91 205 ALA A O 1
ATOM 1617 N N . PHE A 1 206 ? -11.779 -15.321 -16.702 1.00 39.78 206 PHE A N 1
ATOM 1618 C CA . PHE A 1 206 ? -10.437 -15.813 -16.941 1.00 39.78 206 PHE A CA 1
ATOM 1619 C C . PHE A 1 206 ? -9.867 -14.959 -18.069 1.00 39.78 206 PHE A C 1
ATOM 1621 O O . PHE A 1 206 ? -10.124 -15.199 -19.249 1.00 39.78 206 PHE A O 1
ATOM 1628 N N . PHE A 1 207 ? -9.134 -13.913 -17.706 1.00 41.59 207 PHE A N 1
ATOM 1629 C CA . PHE A 1 207 ? -8.318 -13.198 -18.663 1.00 41.59 207 PHE A CA 1
ATOM 1630 C C . PHE A 1 207 ? -7.157 -14.123 -19.007 1.00 41.59 207 PHE A C 1
ATOM 1632 O O . PHE A 1 207 ? -6.272 -14.373 -18.192 1.00 41.59 207 PHE A O 1
ATOM 1639 N N . SER A 1 208 ? -7.204 -14.696 -20.211 1.00 37.81 208 SER A N 1
ATOM 1640 C CA . SER A 1 208 ? -6.025 -15.311 -20.811 1.00 37.81 208 SER A CA 1
ATOM 1641 C C . SER A 1 208 ? -4.916 -14.271 -20.787 1.00 37.81 208 SER A C 1
ATOM 1643 O O . SER A 1 208 ? -5.131 -13.152 -21.264 1.00 37.81 208 SER A O 1
ATOM 1645 N N . ALA A 1 209 ? -3.747 -14.656 -20.269 1.00 38.84 209 ALA A N 1
ATOM 1646 C CA . ALA A 1 209 ? -2.518 -13.901 -20.449 1.00 38.84 209 ALA A CA 1
ATOM 1647 C C . ALA A 1 209 ? -2.455 -13.423 -21.903 1.00 38.84 209 ALA A C 1
ATOM 1649 O O . ALA A 1 209 ? -2.735 -14.212 -22.814 1.00 38.84 209 ALA A O 1
ATOM 1650 N N . TYR A 1 210 ? -2.217 -12.118 -22.053 1.00 41.97 210 TYR A N 1
ATOM 1651 C CA . TYR A 1 210 ? -1.975 -11.372 -23.284 1.00 41.97 210 TYR A CA 1
ATOM 1652 C C . TYR A 1 210 ? -1.971 -12.277 -24.522 1.00 41.97 210 TYR A C 1
ATOM 1654 O O . TYR A 1 210 ? -0.971 -12.927 -24.805 1.00 41.97 210 TYR A O 1
ATOM 1662 N N . LYS A 1 211 ? -3.097 -12.388 -25.239 1.00 41.19 211 LYS A N 1
ATOM 1663 C CA . LYS A 1 211 ? -3.097 -13.071 -26.538 1.00 41.19 211 LYS A CA 1
ATOM 1664 C C . LYS A 1 211 ? -2.444 -12.078 -27.503 1.00 41.19 211 LYS A C 1
ATOM 1666 O O . LYS A 1 211 ? -3.105 -11.087 -27.814 1.00 41.19 211 LYS A O 1
ATOM 1671 N N . PRO A 1 212 ? -1.174 -12.248 -27.926 1.00 48.75 212 PRO A N 1
ATOM 1672 C CA . PRO A 1 212 ? -0.557 -11.306 -28.848 1.00 48.75 212 PRO A CA 1
ATOM 1673 C C . PRO A 1 212 ? -1.410 -11.250 -30.117 1.00 48.75 212 PRO A C 1
ATOM 1675 O O . PRO A 1 212 ? -1.510 -12.214 -30.874 1.00 48.75 212 PRO A O 1
ATOM 1678 N N . SER A 1 213 ? -2.090 -10.125 -30.302 1.00 49.16 213 SER A N 1
ATOM 1679 C CA . SER A 1 213 ? -2.864 -9.823 -31.495 1.00 49.16 213 SER A CA 1
ATOM 1680 C C . SER A 1 213 ? -1.911 -9.158 -32.473 1.00 49.16 213 SER A C 1
ATOM 1682 O O . SER A 1 213 ? -1.620 -7.970 -32.351 1.00 49.16 213 SER A O 1
ATOM 1684 N N . ILE A 1 214 ? -1.382 -9.932 -33.418 1.00 62.75 214 ILE A N 1
ATOM 1685 C CA . ILE A 1 214 ? -0.601 -9.374 -34.521 1.00 62.75 214 ILE A CA 1
ATOM 1686 C C . ILE A 1 214 ? -1.597 -8.726 -35.482 1.00 62.75 214 ILE A C 1
ATOM 1688 O O . ILE A 1 214 ? -2.215 -9.397 -36.307 1.00 62.75 214 ILE A O 1
ATOM 1692 N N . GLU A 1 215 ? -1.775 -7.416 -35.356 1.00 65.69 215 GLU A N 1
ATOM 1693 C CA . GLU A 1 215 ? -2.542 -6.640 -36.321 1.00 65.69 215 GLU A CA 1
ATOM 1694 C C . GLU A 1 215 ? -1.637 -6.334 -37.521 1.00 65.69 215 GLU A C 1
ATOM 1696 O O . GLU A 1 215 ? -0.767 -5.461 -37.483 1.00 65.69 215 GLU A O 1
ATOM 1701 N N . TYR A 1 216 ? -1.783 -7.121 -38.588 1.00 60.50 216 TYR A N 1
ATOM 1702 C CA . TYR A 1 216 ? -0.956 -6.961 -39.777 1.00 60.50 216 TYR A CA 1
ATOM 1703 C C . TYR A 1 216 ? -1.443 -5.764 -40.596 1.00 60.50 216 TYR A C 1
ATOM 1705 O O . TYR A 1 216 ? -2.521 -5.776 -41.191 1.00 60.50 216 TYR A O 1
ATOM 1713 N N . ARG A 1 217 ? -0.626 -4.715 -40.671 1.00 78.44 217 ARG A N 1
ATOM 1714 C CA . ARG A 1 217 ? -0.883 -3.580 -41.559 1.00 78.44 217 ARG A CA 1
ATOM 1715 C C . ARG A 1 217 ? -0.468 -3.952 -42.983 1.00 78.44 217 ARG A C 1
ATOM 1717 O O . ARG A 1 217 ? 0.717 -3.974 -43.305 1.00 78.44 217 ARG A O 1
ATOM 1724 N N . MET A 1 218 ? -1.460 -4.189 -43.844 1.00 79.12 218 MET A N 1
ATOM 1725 C CA . MET A 1 218 ? -1.291 -4.565 -45.260 1.00 79.12 218 MET A CA 1
ATOM 1726 C C . MET A 1 218 ? -0.273 -3.729 -46.064 1.00 79.12 218 MET A C 1
ATOM 1728 O O . MET A 1 218 ? 0.406 -4.315 -46.905 1.00 79.12 218 MET A O 1
ATOM 1732 N N . PRO A 1 219 ? -0.07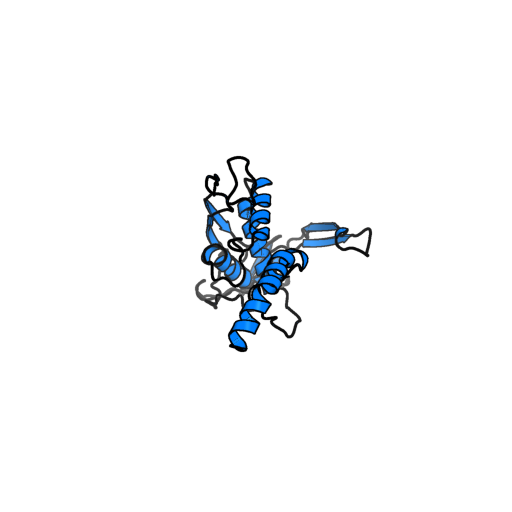1 -2.417 -45.817 1.00 80.12 219 PRO A N 1
ATOM 1733 C CA . PRO A 1 219 ? 0.974 -1.655 -46.506 1.00 80.12 219 PRO A CA 1
ATOM 1734 C C . PRO A 1 219 ? 2.397 -2.201 -46.301 1.00 80.12 219 PRO A C 1
ATOM 1736 O O . PRO A 1 219 ? 3.240 -2.045 -47.177 1.00 80.12 219 PRO A O 1
ATOM 1739 N N . PHE A 1 220 ? 2.675 -2.887 -45.190 1.00 79.25 220 PHE A N 1
ATOM 1740 C CA . PHE A 1 220 ? 3.985 -3.498 -44.942 1.00 79.25 220 PHE A CA 1
ATOM 1741 C C . PHE A 1 220 ? 4.133 -4.897 -45.570 1.00 79.25 220 PHE A C 1
ATOM 1743 O O . PHE A 1 220 ? 5.238 -5.427 -45.609 1.00 79.25 220 PHE A O 1
ATOM 1750 N N . ALA A 1 221 ? 3.056 -5.475 -46.126 1.00 80.19 221 ALA A N 1
ATOM 1751 C CA . ALA A 1 221 ? 3.085 -6.748 -46.859 1.00 80.19 221 ALA A CA 1
ATOM 1752 C C . ALA A 1 221 ? 3.607 -6.609 -48.301 1.00 80.19 221 ALA A C 1
ATOM 1754 O O . ALA A 1 221 ? 3.867 -7.616 -48.960 1.00 80.19 221 ALA A O 1
ATOM 1755 N N . ILE A 1 222 ? 3.724 -5.378 -48.816 1.00 83.44 222 ILE A N 1
ATOM 1756 C CA . ILE A 1 222 ? 4.045 -5.093 -50.225 1.00 83.44 222 ILE A CA 1
ATOM 1757 C C . ILE A 1 222 ? 5.315 -5.830 -50.698 1.00 83.44 222 ILE A C 1
ATOM 1759 O O . ILE A 1 222 ? 5.249 -6.483 -51.741 1.00 83.44 222 ILE A O 1
ATOM 1763 N N . PRO A 1 223 ? 6.438 -5.842 -49.949 1.00 86.12 223 PRO A N 1
ATOM 1764 C CA . PRO A 1 223 ? 7.625 -6.598 -50.356 1.00 86.12 223 PRO A CA 1
ATOM 1765 C C . PRO A 1 223 ? 7.375 -8.112 -50.448 1.00 86.12 223 PRO A C 1
ATOM 1767 O O . PRO A 1 223 ? 7.893 -8.771 -51.347 1.00 86.12 223 PRO A O 1
ATOM 1770 N N . GLY A 1 224 ? 6.543 -8.662 -49.557 1.00 85.81 224 GLY A N 1
ATOM 1771 C CA . GLY A 1 224 ? 6.172 -10.078 -49.553 1.00 85.81 224 GLY A CA 1
ATOM 1772 C C . GLY A 1 224 ? 5.319 -10.468 -50.759 1.00 85.81 224 GLY A C 1
ATOM 1773 O O . GLY A 1 224 ? 5.562 -11.507 -51.365 1.00 85.81 224 GLY A O 1
ATOM 1774 N N . PHE A 1 225 ? 4.374 -9.617 -51.168 1.00 89.38 225 PHE A N 1
ATOM 1775 C CA . PHE A 1 225 ? 3.584 -9.841 -52.383 1.00 89.38 225 PHE A CA 1
ATOM 1776 C C . PHE A 1 225 ? 4.429 -9.763 -53.656 1.00 89.38 225 PHE A C 1
ATOM 1778 O O . PHE A 1 225 ? 4.217 -10.555 -54.571 1.00 89.38 225 PHE A O 1
ATOM 1785 N N . ILE A 1 226 ? 5.410 -8.856 -53.703 1.00 90.31 226 ILE A N 1
ATOM 1786 C CA . ILE A 1 226 ? 6.354 -8.766 -54.824 1.00 90.31 226 ILE A CA 1
ATOM 1787 C C . ILE A 1 226 ? 7.190 -10.047 -54.910 1.00 90.31 226 ILE A C 1
ATOM 1789 O O . ILE A 1 226 ? 7.299 -10.637 -55.983 1.00 90.31 226 ILE A O 1
ATOM 1793 N N . LEU A 1 227 ? 7.726 -10.522 -53.782 1.00 91.81 227 LEU A N 1
ATOM 1794 C CA . LEU A 1 227 ? 8.452 -11.792 -53.733 1.00 91.81 227 LEU A CA 1
ATOM 1795 C C . LEU A 1 227 ? 7.560 -12.962 -54.156 1.00 91.81 227 LEU A C 1
ATOM 1797 O O . LEU A 1 227 ? 7.959 -13.761 -54.996 1.00 91.81 227 LEU A O 1
ATOM 1801 N N . LEU A 1 228 ? 6.333 -13.042 -53.645 1.00 90.00 228 LEU A N 1
ATOM 1802 C CA . LEU A 1 228 ? 5.407 -14.107 -54.012 1.00 90.00 228 LEU A CA 1
ATOM 1803 C C . LEU A 1 228 ? 5.099 -14.090 -55.514 1.00 90.00 228 LEU A C 1
ATOM 1805 O O . LEU A 1 228 ? 5.152 -15.141 -56.138 1.00 90.00 228 LEU A O 1
ATOM 1809 N N . ALA A 1 229 ? 4.875 -12.921 -56.117 1.00 90.94 229 ALA A N 1
ATOM 1810 C CA . ALA A 1 229 ? 4.649 -12.793 -57.557 1.00 90.94 229 ALA A CA 1
ATOM 1811 C C . ALA A 1 229 ? 5.861 -13.226 -58.404 1.00 90.94 229 ALA A C 1
ATOM 1813 O O . ALA A 1 229 ? 5.680 -13.802 -59.474 1.00 90.94 229 ALA A O 1
ATOM 1814 N N . ILE A 1 230 ? 7.086 -12.985 -57.924 1.00 92.56 230 ILE A N 1
ATOM 1815 C CA . ILE A 1 230 ? 8.321 -13.410 -58.603 1.00 92.56 230 ILE A CA 1
ATOM 1816 C C . ILE A 1 230 ? 8.517 -14.928 -58.503 1.00 92.56 230 ILE A C 1
ATOM 1818 O O . ILE A 1 230 ? 8.968 -15.556 -59.458 1.00 92.56 230 ILE A O 1
ATOM 1822 N N . TRP A 1 231 ? 8.192 -15.522 -57.355 1.00 90.00 231 TRP A N 1
ATOM 1823 C CA . TRP A 1 231 ? 8.476 -16.931 -57.078 1.00 90.00 231 TRP A CA 1
ATOM 1824 C C . TRP A 1 231 ? 7.350 -17.886 -57.488 1.00 90.00 231 TRP A C 1
ATOM 1826 O O . TRP A 1 231 ? 7.629 -19.047 -57.790 1.00 90.00 231 TRP A O 1
ATOM 1836 N N . LEU A 1 232 ? 6.096 -17.423 -57.555 1.00 91.56 232 LEU A N 1
ATOM 1837 C CA . LEU A 1 232 ? 4.943 -18.247 -57.943 1.00 91.56 232 LEU A CA 1
ATOM 1838 C C . LEU A 1 232 ? 5.138 -18.980 -59.283 1.00 91.56 232 LEU A C 1
ATOM 1840 O O . LEU A 1 232 ? 4.851 -20.175 -59.335 1.00 91.56 232 LEU A O 1
ATOM 1844 N N . PRO A 1 233 ? 5.641 -18.332 -60.355 1.00 89.69 233 PRO A N 1
ATOM 1845 C CA . PRO A 1 233 ? 5.837 -18.991 -61.643 1.00 89.69 233 PRO A CA 1
ATOM 1846 C C . PRO A 1 233 ? 6.841 -20.141 -61.555 1.00 89.69 233 PRO A C 1
ATOM 1848 O O . PRO A 1 233 ? 6.603 -21.197 -62.131 1.00 89.69 233 PRO A O 1
ATOM 1851 N N . SER A 1 234 ? 7.924 -19.964 -60.794 1.00 87.31 234 SER A N 1
ATOM 1852 C CA . SER A 1 234 ? 8.950 -20.991 -60.584 1.00 87.31 234 SER A CA 1
ATOM 1853 C C . SER A 1 234 ? 8.404 -22.191 -59.812 1.00 87.31 234 SER A C 1
ATOM 1855 O O . SER A 1 234 ? 8.691 -23.330 -60.169 1.00 87.31 234 SER A O 1
ATOM 1857 N N . PHE A 1 235 ? 7.574 -21.950 -58.792 1.00 86.94 235 PHE A N 1
ATOM 1858 C CA . PHE A 1 235 ? 6.892 -23.019 -58.060 1.00 86.94 235 PHE A CA 1
ATOM 1859 C C . PHE A 1 235 ? 5.885 -23.770 -58.934 1.00 86.94 235 PHE A C 1
ATOM 1861 O O . PHE A 1 235 ? 5.837 -24.994 -58.891 1.00 86.94 235 PHE A O 1
ATOM 1868 N N . LEU A 1 236 ? 5.108 -23.058 -59.752 1.00 88.25 236 LEU A N 1
ATOM 1869 C CA . LEU A 1 236 ? 4.144 -23.681 -60.660 1.00 88.25 236 LEU A CA 1
ATOM 1870 C C . LEU A 1 236 ? 4.843 -24.498 -61.757 1.00 88.25 236 LEU A C 1
ATOM 1872 O O . LEU A 1 236 ? 4.408 -25.607 -62.050 1.00 88.25 236 LEU A O 1
ATOM 1876 N N . LEU A 1 237 ? 5.954 -24.002 -62.310 1.00 86.69 237 LEU A N 1
ATOM 1877 C CA . LEU A 1 237 ? 6.785 -24.745 -63.264 1.00 86.69 237 LEU A CA 1
ATOM 1878 C C . LEU A 1 237 ? 7.370 -26.020 -62.649 1.00 86.69 237 LEU A C 1
ATOM 1880 O O . LEU A 1 237 ? 7.342 -27.058 -63.297 1.00 86.69 237 LEU A O 1
ATOM 1884 N N . ALA A 1 238 ? 7.839 -25.965 -61.402 1.00 83.44 238 ALA A N 1
ATOM 1885 C CA . ALA A 1 238 ? 8.384 -27.128 -60.699 1.00 83.44 238 ALA A CA 1
ATOM 1886 C C . ALA A 1 238 ? 7.335 -28.199 -60.341 1.00 83.44 238 ALA A C 1
ATOM 1888 O O . ALA A 1 238 ? 7.709 -29.323 -60.038 1.00 83.44 238 ALA A O 1
ATOM 1889 N N . ILE A 1 239 ? 6.041 -27.858 -60.337 1.00 83.50 239 ILE A N 1
ATOM 1890 C CA . ILE A 1 239 ? 4.942 -28.812 -60.102 1.00 83.50 239 ILE A CA 1
ATOM 1891 C C . ILE A 1 239 ? 4.474 -29.464 -61.415 1.00 83.50 239 ILE A C 1
ATOM 1893 O O . ILE A 1 239 ? 3.901 -30.551 -61.394 1.00 83.50 239 ILE A O 1
ATOM 1897 N N . VAL A 1 240 ? 4.676 -28.791 -62.551 1.00 81.69 240 VAL A N 1
ATOM 1898 C CA . VAL A 1 240 ? 4.253 -29.258 -63.884 1.00 81.69 240 VAL A CA 1
ATOM 1899 C C . VAL A 1 240 ? 5.353 -30.066 -64.599 1.00 81.69 240 VAL A C 1
ATOM 1901 O O . VAL A 1 240 ? 5.040 -30.812 -65.528 1.00 81.69 240 VAL A O 1
ATOM 1904 N N . LEU A 1 241 ? 6.612 -29.931 -64.168 1.00 64.31 241 LEU A N 1
ATOM 1905 C CA . LEU A 1 241 ? 7.771 -30.744 -64.576 1.00 64.31 241 LEU A CA 1
ATOM 1906 C C . LEU A 1 241 ? 7.916 -31.998 -63.706 1.00 64.31 241 LEU A C 1
ATOM 1908 O O . LEU A 1 241 ? 8.285 -33.045 -64.282 1.00 64.31 241 LEU A O 1
#

Sequence (241 aa):
SNIHVSCGAFLGPPLRTDGGDPEDLSEGSRWRQDIHVCASTTRSSIQTITFSSNDLSNIQNLRLSRKPAGQTVLWGIEKENFKIRSIDLMWGRIDDRYENDSSIWAIRSEGLYLPAGRSAFDVTALPSGPAHAAHETTWKQIYETAFARDDYLVDYRGTFDYAMRRKYQAIVEQNPVNGYASIRNIVWTDMMSNSVVGTATNATAFFSAYKPSIEYRMPFAIPGFILLAIWLPSFLLAIVL

Secondary structure (DSSP, 8-state):
--B--EEEEEEPPPEE-SSS-TT---TT--EE--EEEEEE--EEE-EEEEEE-S-TT-GGG-EEEEEE--S-EEEEEE--SS-GGG----EEE--GGGTT-TTEEEEEESEEEPBP---S---SS--SS-TTTHHHHHHHHIIIIITT-S-SSS-TT-SS-HHHHHHHHHHHHH-TTTHHHHHHHHHHHHHHHHHHS----S------S--------GGGGHHHHHHHHHHHHHHHHHHH-